Protein AF-A0A2V8VTF2-F1 (afdb_monomer_lite)

Sequence (228 aa):
MVPLRAPTRTHGNSGATEKISLEFLQSGKTTRDEVSTKLGATDTGIKDRQLFLGRWATSKWGVLWMIAGNNSGAGGWNRGWARHNVLISFDDQGTVQQFRQFSDEDMVKQLSAWVAEGYTQPLDLSSPIEIPVDHRHSSGACFPGALILSNDSFEFRENEKHNFKISARQIRNLQLTSIGLGDKSNPRYLNETIFFAEKTKVGGKMTVRIDVPTVLILVKYLAQTRAS

Structure (mmCIF, N/CA/C/O backbone):
data_AF-A0A2V8VTF2-F1
#
_entry.id   AF-A0A2V8VTF2-F1
#
loop_
_atom_site.group_PDB
_atom_site.id
_atom_site.type_symbol
_atom_site.label_atom_id
_atom_site.label_alt_id
_atom_site.label_comp_id
_atom_site.label_asym_id
_atom_site.label_entity_id
_atom_site.label_seq_id
_atom_site.pdbx_PDB_ins_code
_atom_site.Cartn_x
_atom_site.Cartn_y
_atom_site.Cartn_z
_atom_site.occupancy
_atom_site.B_iso_or_equiv
_atom_site.auth_seq_id
_atom_site.auth_comp_id
_atom_site.auth_asym_id
_atom_site.auth_atom_id
_atom_site.pdbx_PDB_model_num
ATOM 1 N N . MET A 1 1 ? -0.157 42.236 15.791 1.00 45.09 1 MET A N 1
ATOM 2 C CA . MET A 1 1 ? -0.905 41.298 14.926 1.00 45.09 1 MET A CA 1
ATOM 3 C C . MET A 1 1 ? -0.823 39.921 15.573 1.00 45.09 1 MET A C 1
ATOM 5 O O . MET A 1 1 ? 0.274 39.392 15.678 1.00 45.09 1 MET A O 1
ATOM 9 N N . VAL A 1 2 ? -1.926 39.398 16.117 1.00 43.44 2 VAL A N 1
ATOM 10 C CA . VAL A 1 2 ? -1.948 38.054 16.725 1.00 43.44 2 VAL A CA 1
ATOM 11 C C . VAL A 1 2 ? -1.978 37.030 15.585 1.00 43.44 2 VAL A C 1
ATOM 13 O O . VAL A 1 2 ? -2.845 37.155 14.718 1.00 43.44 2 VAL A O 1
ATOM 16 N N . PRO A 1 3 ? -1.061 36.049 15.524 1.00 53.38 3 PRO A N 1
ATOM 17 C CA . PRO A 1 3 ? -1.117 35.025 14.489 1.00 53.38 3 PRO A CA 1
ATOM 18 C C . PRO A 1 3 ? -2.407 34.208 14.642 1.00 53.38 3 PRO A C 1
ATOM 20 O O . PRO A 1 3 ? -2.619 33.536 15.651 1.00 53.38 3 PRO A O 1
ATOM 23 N N . LEU A 1 4 ? -3.288 34.282 13.641 1.00 57.31 4 LEU A N 1
ATOM 24 C CA . LEU A 1 4 ? -4.538 33.528 13.616 1.00 57.31 4 LEU A CA 1
ATOM 25 C C . LEU A 1 4 ? -4.208 32.047 13.373 1.00 57.31 4 LEU A C 1
ATOM 27 O O . LEU A 1 4 ? -3.771 31.661 12.289 1.00 57.31 4 LEU A O 1
ATOM 31 N N . ARG A 1 5 ? -4.373 31.205 14.394 1.00 59.88 5 ARG A N 1
ATOM 32 C CA . ARG A 1 5 ? -4.080 29.772 14.294 1.00 59.88 5 ARG A CA 1
ATOM 33 C C . ARG A 1 5 ? -5.230 29.055 13.593 1.00 59.88 5 ARG A C 1
ATOM 35 O O . ARG A 1 5 ? -6.337 28.989 14.116 1.00 59.88 5 ARG A O 1
ATOM 42 N N . ALA A 1 6 ? -4.959 28.470 12.431 1.00 65.94 6 ALA A N 1
ATOM 43 C CA . ALA A 1 6 ? -5.951 27.657 11.739 1.00 65.94 6 ALA A CA 1
ATOM 44 C C . ALA A 1 6 ? -6.238 26.343 12.510 1.00 65.94 6 ALA A C 1
ATOM 46 O O . ALA A 1 6 ? -5.290 25.718 13.004 1.00 65.94 6 ALA A O 1
ATOM 47 N N . PRO A 1 7 ? -7.505 25.885 12.586 1.00 72.44 7 PRO A N 1
ATOM 48 C CA . PRO A 1 7 ? -7.866 24.657 13.293 1.00 72.44 7 PRO A CA 1
ATOM 49 C C . PRO A 1 7 ? -7.243 23.431 12.621 1.00 72.44 7 PRO A C 1
ATOM 51 O O . PRO A 1 7 ? -7.069 23.410 11.397 1.00 72.44 7 PRO A O 1
ATOM 54 N N . THR A 1 8 ? -6.909 22.412 13.414 1.00 81.44 8 THR A N 1
ATOM 55 C CA . THR A 1 8 ? -6.437 21.113 12.917 1.00 81.44 8 THR A CA 1
ATOM 56 C C . THR A 1 8 ? -7.500 20.463 12.036 1.00 81.44 8 THR A C 1
ATOM 58 O O . THR A 1 8 ? -8.683 20.499 12.355 1.00 81.44 8 THR A O 1
ATOM 61 N N . ARG A 1 9 ? -7.067 19.875 10.919 1.00 84.69 9 ARG A N 1
ATOM 62 C CA . ARG A 1 9 ? -7.901 19.074 10.025 1.00 84.69 9 ARG A CA 1
ATOM 63 C C . ARG A 1 9 ? -7.394 17.646 9.998 1.00 84.69 9 ARG A C 1
ATOM 65 O O . ARG A 1 9 ? -6.182 17.434 10.059 1.00 84.69 9 ARG A O 1
ATOM 72 N N . THR A 1 10 ? -8.319 16.712 9.846 1.00 84.94 10 THR A N 1
ATOM 73 C CA . THR A 1 10 ? -8.025 15.295 9.665 1.00 84.94 10 THR A CA 1
ATOM 74 C C . THR A 1 10 ? -8.686 14.833 8.380 1.00 84.94 10 THR A C 1
ATOM 76 O O . THR A 1 10 ? -9.853 15.137 8.145 1.00 84.94 10 THR A O 1
ATOM 79 N N . HIS A 1 11 ? -7.945 14.126 7.540 1.00 88.94 11 HIS A N 1
ATOM 80 C CA . HIS A 1 11 ? -8.462 13.467 6.351 1.00 88.94 11 HIS A CA 1
ATOM 81 C C . HIS A 1 11 ? -8.254 11.961 6.498 1.00 88.94 11 HIS A C 1
ATOM 83 O O . HIS A 1 11 ? -7.146 11.524 6.800 1.00 88.94 11 HIS A O 1
ATOM 89 N N . GLY A 1 12 ? -9.308 11.183 6.290 1.00 87.25 12 GLY A N 1
ATOM 90 C CA . GLY A 1 12 ? -9.256 9.746 6.060 1.00 87.25 12 GLY A CA 1
ATOM 91 C C . GLY A 1 12 ? -9.273 9.435 4.560 1.00 87.25 12 GLY A C 1
ATOM 92 O O . GLY A 1 12 ? -9.168 10.333 3.721 1.00 87.25 12 GLY A O 1
ATOM 93 N N . ASN A 1 13 ? -9.432 8.164 4.205 1.00 83.56 13 ASN A N 1
ATOM 94 C CA . ASN A 1 13 ? -9.501 7.728 2.808 1.00 83.56 13 ASN A CA 1
ATOM 95 C C . ASN A 1 13 ? -10.811 8.138 2.118 1.00 83.56 13 ASN A C 1
ATOM 97 O O . ASN A 1 13 ? -10.841 8.258 0.893 1.00 83.56 13 ASN A O 1
ATOM 101 N N . SER A 1 14 ? -11.864 8.411 2.895 1.00 81.25 14 SER A N 1
ATOM 102 C CA . SER A 1 14 ? -13.135 8.972 2.419 1.00 81.25 14 SER A CA 1
ATOM 103 C C . SER A 1 14 ? -13.154 10.508 2.347 1.00 81.25 14 SER A C 1
ATOM 105 O O . SER A 1 14 ? -14.161 11.083 1.941 1.00 81.25 14 SER A O 1
ATOM 107 N N . GLY A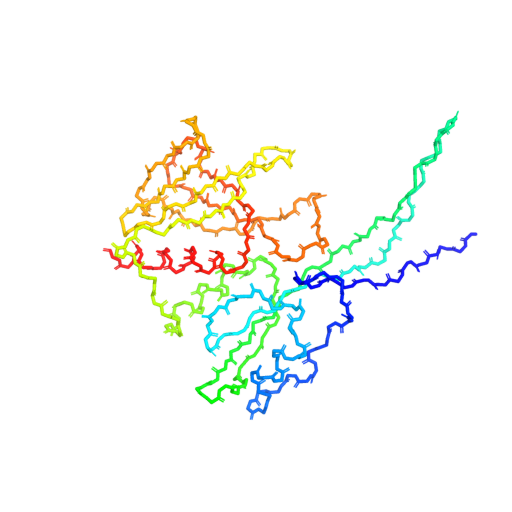 1 15 ? -12.055 11.187 2.705 1.00 83.06 15 GLY A N 1
ATOM 108 C CA . GLY A 1 15 ? -11.955 12.649 2.718 1.00 83.06 15 GLY A CA 1
ATOM 109 C C . GLY A 1 15 ? -11.889 13.231 4.130 1.00 83.06 15 GLY A C 1
ATOM 110 O O . GLY A 1 15 ? -11.330 12.620 5.038 1.00 83.06 15 GLY A O 1
ATOM 111 N N . ALA A 1 16 ? -12.399 14.451 4.317 1.00 83.00 16 ALA A N 1
ATOM 112 C CA . ALA A 1 16 ? -12.369 15.117 5.618 1.00 83.00 16 ALA A CA 1
ATOM 113 C C . ALA A 1 16 ? -13.154 14.327 6.675 1.00 83.00 16 ALA A C 1
ATOM 115 O O . ALA A 1 16 ? -14.257 13.857 6.417 1.00 83.00 16 ALA A O 1
ATOM 116 N N . THR A 1 17 ? -12.576 14.198 7.866 1.00 85.06 17 THR A N 1
ATOM 117 C CA . THR A 1 17 ? -13.137 13.423 8.975 1.00 85.06 17 THR A CA 1
ATOM 118 C C . THR A 1 17 ? -12.868 14.115 10.308 1.00 85.06 17 THR A C 1
ATOM 120 O O . THR A 1 17 ? -12.018 15.006 10.418 1.00 85.06 17 THR A O 1
ATOM 123 N N . GLU A 1 18 ? -13.593 13.690 11.338 1.00 85.56 18 GLU A N 1
ATOM 124 C CA . GLU A 1 18 ? -13.320 14.074 12.718 1.00 85.56 18 GLU A CA 1
ATOM 125 C C . GLU A 1 18 ? -11.958 13.550 13.201 1.00 85.56 18 GLU A C 1
ATOM 127 O O . GLU A 1 18 ? -11.258 12.785 12.529 1.00 85.56 18 GLU A O 1
ATOM 132 N N . LYS A 1 19 ? -11.546 13.991 14.391 1.00 86.50 19 LYS A N 1
ATOM 133 C CA . LYS A 1 19 ? -10.312 13.518 15.018 1.00 86.50 19 LYS A CA 1
ATOM 134 C C . LYS A 1 19 ? -10.405 12.010 15.271 1.00 86.50 19 LYS A C 1
ATOM 136 O O . LYS A 1 19 ? -11.278 11.550 15.995 1.00 86.50 19 LYS A O 1
ATOM 141 N N . ILE A 1 20 ? -9.443 11.265 14.737 1.00 88.31 20 ILE A N 1
ATOM 142 C CA . ILE A 1 20 ? -9.318 9.828 14.984 1.00 88.31 20 ILE A CA 1
ATOM 143 C C . ILE A 1 20 ? -8.789 9.595 16.405 1.00 88.31 20 ILE A C 1
ATOM 145 O O . ILE A 1 20 ? -7.768 10.172 16.791 1.00 88.31 20 ILE A O 1
ATOM 149 N N . SER A 1 21 ? -9.481 8.751 17.174 1.00 90.06 21 SER A N 1
ATOM 150 C CA . SER A 1 21 ? -9.039 8.251 18.481 1.00 90.06 21 SER A CA 1
ATOM 151 C C . SER A 1 21 ? -8.891 6.734 18.438 1.00 90.06 21 SER A C 1
ATOM 153 O O . SER A 1 21 ? -9.729 6.041 17.866 1.00 90.06 21 SER A O 1
ATOM 155 N N . LEU A 1 22 ? -7.827 6.229 19.062 1.00 93.81 22 LEU A N 1
ATOM 156 C CA . LEU A 1 22 ? -7.536 4.798 19.184 1.00 93.81 22 LEU A CA 1
ATOM 157 C C . LEU A 1 22 ? -7.776 4.268 20.608 1.00 93.81 22 LEU A C 1
ATOM 159 O O . LEU A 1 22 ? -7.535 3.098 20.866 1.00 93.81 22 LEU A O 1
ATOM 163 N N . GLU A 1 23 ? -8.259 5.105 21.532 1.00 94.00 23 GLU A N 1
ATOM 164 C CA . GLU A 1 23 ? -8.436 4.758 22.957 1.00 94.00 23 GLU A CA 1
ATOM 165 C C . GLU A 1 23 ? -9.470 3.647 23.194 1.00 94.00 23 GLU A C 1
ATOM 167 O O . GLU A 1 23 ? -9.467 2.999 24.237 1.00 94.00 23 GLU A O 1
ATOM 172 N N . PHE A 1 24 ? -10.354 3.410 22.222 1.00 94.62 24 PHE A N 1
ATOM 173 C CA . PHE A 1 24 ? -11.339 2.334 22.291 1.00 94.62 24 PHE A CA 1
ATOM 174 C C . PHE A 1 24 ? -10.740 0.947 22.005 1.00 94.62 24 PHE A C 1
ATOM 176 O O . PHE A 1 24 ? -11.404 -0.045 22.292 1.00 94.62 24 PHE A O 1
ATOM 183 N N . LEU A 1 25 ? -9.532 0.870 21.424 1.00 95.94 25 LEU A N 1
ATOM 184 C CA . LEU A 1 25 ? -8.881 -0.393 21.079 1.00 95.94 25 LEU A CA 1
ATOM 185 C C . LEU A 1 25 ? -8.371 -1.093 22.342 1.00 95.94 25 LEU A C 1
ATOM 187 O O . LEU A 1 25 ? -7.516 -0.579 23.061 1.00 95.94 25 LEU A O 1
ATOM 191 N N . GLN A 1 26 ? -8.877 -2.297 22.583 1.00 96.25 26 GLN A N 1
ATOM 192 C CA . GLN A 1 26 ? -8.509 -3.165 23.691 1.00 96.25 26 GLN A CA 1
ATOM 193 C C . GLN A 1 26 ? -8.361 -4.598 23.177 1.00 96.25 26 GLN A C 1
ATOM 195 O O . GLN A 1 26 ? -9.323 -5.200 22.693 1.00 96.25 26 GLN A O 1
ATOM 200 N N . SER A 1 27 ? -7.155 -5.155 23.308 1.00 96.00 27 SER A N 1
ATOM 201 C CA . SER A 1 27 ? -6.895 -6.559 22.983 1.00 96.00 27 SER A CA 1
ATOM 202 C C . SER A 1 27 ? -7.806 -7.492 23.787 1.00 96.00 27 SER A C 1
ATOM 204 O O . SER A 1 27 ? -8.001 -7.296 24.988 1.00 96.00 27 SER A O 1
ATOM 206 N N . GLY A 1 28 ? -8.367 -8.499 23.120 1.00 96.25 28 GLY A N 1
ATOM 207 C CA . GLY A 1 28 ? -9.285 -9.482 23.694 1.00 96.25 28 GLY A CA 1
ATOM 208 C C . GLY A 1 28 ? -10.688 -8.952 24.007 1.00 96.25 28 GLY A C 1
ATOM 209 O O . GLY A 1 28 ? -11.471 -9.673 24.617 1.00 96.25 28 GLY A O 1
ATOM 210 N N . LYS A 1 29 ? -11.013 -7.704 23.635 1.00 97.06 29 LYS A N 1
ATOM 211 C CA . LYS A 1 29 ? -12.333 -7.101 23.895 1.00 97.06 29 LYS A CA 1
ATOM 212 C C . LYS A 1 29 ? -12.932 -6.405 22.685 1.00 97.06 29 LYS A C 1
ATOM 214 O O . LYS A 1 29 ? -14.105 -6.602 22.401 1.00 97.06 29 LYS A O 1
ATOM 219 N N . THR A 1 30 ? -12.152 -5.566 22.008 1.00 97.50 30 THR A N 1
ATOM 220 C CA . THR A 1 30 ? -12.666 -4.790 20.880 1.00 97.50 30 THR A CA 1
ATOM 221 C C . THR A 1 30 ? -12.930 -5.701 19.695 1.00 97.50 30 THR A C 1
ATOM 223 O O . THR A 1 30 ? -12.072 -6.502 19.330 1.00 97.50 30 THR A O 1
ATOM 226 N N . THR A 1 31 ? -14.086 -5.551 19.064 1.00 98.12 31 THR A N 1
ATOM 227 C CA . THR A 1 31 ? -14.478 -6.362 17.904 1.00 98.12 31 THR A CA 1
ATOM 228 C C . THR A 1 31 ? -14.112 -5.688 16.582 1.00 98.12 31 THR A C 1
ATOM 230 O O . THR A 1 31 ? -13.933 -4.469 16.494 1.00 98.12 31 THR A O 1
ATOM 233 N N . ARG A 1 32 ? -14.037 -6.476 15.507 1.00 97.00 32 ARG A N 1
ATOM 234 C CA . ARG A 1 32 ? -13.839 -5.978 14.141 1.00 97.00 32 ARG A CA 1
ATOM 235 C C . ARG A 1 32 ? -14.946 -5.023 13.701 1.00 97.00 32 ARG A C 1
ATOM 237 O O . ARG A 1 32 ? -14.656 -4.055 12.998 1.00 97.00 32 ARG A O 1
ATOM 244 N N . ASP A 1 33 ? -16.178 -5.249 14.139 1.00 97.06 33 ASP A N 1
ATOM 245 C CA . ASP A 1 33 ? -17.308 -4.372 13.825 1.00 97.06 33 ASP A CA 1
ATOM 246 C C . ASP A 1 33 ? -17.164 -3.009 14.508 1.00 97.06 33 ASP A C 1
ATOM 248 O O . ASP A 1 33 ? -17.377 -1.969 13.879 1.00 97.06 33 ASP A O 1
ATOM 252 N N . GLU A 1 34 ? -16.706 -2.983 15.764 1.00 97.12 34 GLU A N 1
ATOM 253 C CA . GLU A 1 34 ? -16.384 -1.733 16.460 1.00 97.12 34 GLU A CA 1
ATOM 254 C C . GLU A 1 34 ? -15.242 -0.978 15.775 1.00 97.12 34 GLU A C 1
ATOM 256 O O . GLU A 1 34 ? -15.334 0.240 15.602 1.00 97.12 34 GLU A O 1
ATOM 261 N N . VAL A 1 35 ? -14.187 -1.687 15.347 1.00 97.25 35 VAL A N 1
ATOM 262 C CA . VAL A 1 35 ? -13.084 -1.100 14.570 1.00 97.25 35 VAL A CA 1
ATOM 263 C C . VAL A 1 35 ? -13.602 -0.510 13.263 1.00 97.25 35 VAL A C 1
ATOM 265 O O . VAL A 1 35 ? -13.333 0.653 12.974 1.00 97.25 35 VAL A O 1
ATOM 268 N N . SER A 1 36 ? -14.380 -1.272 12.498 1.00 95.44 36 SER A N 1
ATOM 269 C CA . SER A 1 36 ? -14.909 -0.843 11.197 1.00 95.44 36 SER A CA 1
ATOM 270 C C . SER A 1 36 ? -15.844 0.359 11.339 1.00 95.44 36 SER A C 1
ATOM 272 O O . SER A 1 36 ? -15.793 1.287 10.537 1.00 95.44 36 SER A O 1
ATOM 274 N N . THR A 1 37 ? -16.639 0.396 12.410 1.00 94.81 37 THR A N 1
ATOM 275 C CA . THR A 1 37 ? -17.538 1.515 12.711 1.00 94.81 37 THR A CA 1
ATOM 276 C C . THR A 1 37 ? -16.763 2.775 13.096 1.00 94.81 37 THR A C 1
ATOM 278 O O . THR A 1 37 ? -17.016 3.852 12.562 1.00 94.81 37 THR A O 1
ATOM 281 N N . LYS A 1 38 ? -15.800 2.665 14.020 1.00 95.00 38 LYS A N 1
ATOM 282 C CA . LYS A 1 38 ? -15.092 3.829 14.583 1.00 95.00 38 LYS A CA 1
ATOM 283 C C . LYS A 1 38 ? -13.938 4.323 13.710 1.00 95.00 38 LYS A C 1
ATOM 285 O O . LYS A 1 38 ? -13.603 5.504 13.765 1.00 95.00 38 LYS A O 1
ATOM 290 N N . LEU A 1 39 ? -13.324 3.444 12.919 1.00 95.38 39 LEU A N 1
ATOM 291 C CA . LEU A 1 39 ? -12.173 3.746 12.060 1.00 95.38 39 LEU A CA 1
ATOM 292 C C . LEU A 1 39 ? -12.478 3.621 10.565 1.00 95.38 39 LEU A C 1
ATOM 294 O O . LEU A 1 39 ? -11.554 3.754 9.764 1.00 95.38 39 LEU A O 1
ATOM 298 N N . GLY A 1 40 ? -13.740 3.434 10.168 1.00 93.88 40 GLY A N 1
ATOM 299 C CA . GLY A 1 40 ? -14.134 3.232 8.768 1.00 93.88 40 GLY A CA 1
ATOM 300 C C . GLY A 1 40 ? -13.661 4.335 7.820 1.00 93.88 40 GLY A C 1
ATOM 301 O O . GLY A 1 40 ? -13.214 4.050 6.715 1.00 93.88 40 GLY A O 1
ATOM 302 N N . ALA A 1 41 ? -13.627 5.594 8.272 1.00 93.50 41 ALA A N 1
ATOM 303 C CA . ALA A 1 41 ? -13.081 6.699 7.475 1.00 93.50 41 ALA A CA 1
ATOM 304 C C . ALA A 1 41 ? -11.584 6.533 7.142 1.00 93.50 41 ALA A C 1
ATOM 306 O O . ALA A 1 41 ? -11.090 7.125 6.184 1.00 93.50 41 ALA A O 1
ATOM 307 N N . THR A 1 42 ? -10.852 5.744 7.928 1.00 95.00 42 THR A N 1
ATOM 308 C CA . THR A 1 42 ? -9.422 5.464 7.745 1.00 95.00 42 THR A CA 1
ATOM 309 C C . THR A 1 42 ? -9.160 4.146 7.020 1.00 95.00 42 THR A C 1
ATOM 311 O O . THR A 1 42 ? -8.011 3.880 6.677 1.00 95.00 42 THR A O 1
ATOM 314 N N . ASP A 1 43 ? -10.184 3.322 6.784 1.00 96.25 43 ASP A N 1
ATOM 315 C CA . ASP A 1 43 ? -10.022 1.998 6.184 1.00 96.25 43 ASP A CA 1
ATOM 316 C C . ASP A 1 43 ? -9.358 2.103 4.807 1.00 96.25 43 ASP A C 1
ATOM 318 O O . ASP A 1 43 ? -9.781 2.868 3.935 1.00 96.25 43 ASP A O 1
ATOM 322 N N . THR A 1 44 ? -8.271 1.359 4.625 1.00 95.44 44 THR A N 1
ATOM 323 C CA . THR A 1 44 ? -7.523 1.301 3.368 1.00 95.44 44 THR A CA 1
ATOM 324 C C . THR A 1 44 ? -8.116 0.360 2.333 1.00 95.44 44 THR A C 1
ATOM 326 O O . THR A 1 44 ? -7.686 0.400 1.183 1.00 95.44 44 THR A O 1
ATOM 329 N N . GLY A 1 45 ? -9.110 -0.448 2.701 1.00 95.12 45 GLY A N 1
ATOM 330 C CA . GLY A 1 45 ? -9.793 -1.364 1.793 1.00 95.12 45 GLY A CA 1
ATOM 331 C C . GLY A 1 45 ? -9.075 -2.699 1.601 1.00 95.12 45 GLY A C 1
ATOM 332 O O . GLY A 1 45 ? -9.379 -3.420 0.648 1.00 95.12 45 GLY A O 1
ATOM 333 N N . ILE A 1 46 ? -8.129 -3.056 2.480 1.00 94.31 46 ILE A N 1
ATOM 334 C CA . ILE A 1 46 ? -7.566 -4.411 2.493 1.00 94.31 46 ILE A CA 1
ATOM 335 C C . ILE A 1 46 ? -8.679 -5.407 2.849 1.00 94.31 46 ILE A C 1
ATOM 337 O O . ILE A 1 46 ? -9.269 -5.356 3.926 1.00 94.31 46 ILE A O 1
ATOM 341 N N . LYS A 1 47 ? -8.932 -6.357 1.944 1.00 90.88 47 LYS A N 1
ATOM 342 C CA . LYS A 1 47 ? -9.929 -7.424 2.109 1.00 90.88 47 LYS A CA 1
ATOM 343 C C . LYS A 1 47 ? -9.314 -8.663 2.762 1.00 90.88 47 LYS A C 1
ATOM 345 O O . LYS A 1 47 ? -9.204 -9.711 2.133 1.00 90.88 47 LYS A O 1
ATOM 350 N N . ASP A 1 48 ? -8.892 -8.533 4.012 1.00 90.81 48 ASP A N 1
ATOM 351 C CA . ASP A 1 48 ? -8.344 -9.630 4.815 1.00 90.81 48 ASP A CA 1
ATOM 352 C C . ASP A 1 48 ? -9.135 -9.740 6.130 1.00 90.81 48 ASP A C 1
ATOM 354 O O . ASP A 1 48 ? -9.473 -8.727 6.748 1.00 90.81 48 ASP A O 1
ATOM 358 N N . ARG A 1 49 ? -9.502 -10.966 6.527 1.00 91.06 49 ARG A N 1
ATOM 359 C CA . ARG A 1 49 ? -10.372 -11.214 7.692 1.00 91.06 49 ARG A CA 1
ATOM 360 C C . ARG A 1 49 ? -9.656 -10.990 9.021 1.00 91.06 49 ARG A C 1
ATOM 362 O O . ARG A 1 49 ? -10.293 -10.545 9.972 1.00 91.06 49 ARG A O 1
ATOM 369 N N . GLN A 1 50 ? -8.355 -11.260 9.072 1.00 94.25 50 GLN A N 1
ATOM 370 C CA . GLN A 1 50 ? -7.545 -11.145 10.283 1.00 94.25 50 GLN A CA 1
ATOM 371 C C . GLN A 1 50 ? -6.790 -9.815 10.346 1.00 94.25 50 GLN A C 1
ATOM 373 O O . GLN A 1 50 ? -6.183 -9.514 11.367 1.00 94.25 50 GLN A O 1
ATOM 378 N N . LEU A 1 51 ? -6.875 -8.980 9.303 1.00 95.44 51 LEU A N 1
ATOM 379 C CA . LEU A 1 51 ? -6.212 -7.680 9.258 1.00 95.44 51 LEU A CA 1
ATOM 380 C C . LEU A 1 51 ? -7.186 -6.516 9.062 1.00 95.44 51 LEU A C 1
ATOM 382 O O . LEU A 1 51 ? -8.116 -6.579 8.257 1.00 95.44 51 LEU A O 1
ATOM 386 N N . PHE A 1 52 ? -6.923 -5.419 9.763 1.00 97.12 52 PHE A N 1
ATOM 387 C CA . PHE A 1 52 ? -7.395 -4.083 9.414 1.00 97.12 52 PHE A CA 1
ATOM 388 C C . PHE A 1 52 ? -6.199 -3.137 9.384 1.00 97.12 52 PHE A C 1
ATOM 390 O O . PHE A 1 52 ? -5.354 -3.146 10.283 1.00 97.12 52 PHE A O 1
ATOM 397 N N . LEU A 1 53 ? -6.138 -2.301 8.352 1.00 97.50 53 LEU A N 1
ATOM 398 C CA . LEU A 1 53 ? -5.130 -1.259 8.245 1.00 97.50 53 LEU A CA 1
ATOM 399 C C . LEU A 1 53 ? -5.828 0.076 8.018 1.00 97.50 53 LEU A C 1
ATOM 401 O O . LEU A 1 53 ? -6.403 0.323 6.955 1.00 97.50 53 LEU A O 1
ATOM 405 N N . GLY A 1 54 ? -5.759 0.924 9.041 1.00 96.81 54 GLY A N 1
ATOM 406 C CA . GLY A 1 54 ? -6.279 2.282 9.016 1.00 96.81 54 GLY A CA 1
ATOM 407 C C . GLY A 1 54 ? -5.185 3.279 8.658 1.00 96.81 54 GLY A C 1
ATOM 408 O O . GLY A 1 54 ? -4.056 3.174 9.143 1.00 96.81 54 GLY A O 1
ATOM 409 N N . ARG A 1 55 ? -5.515 4.268 7.831 1.00 94.94 55 ARG A N 1
ATOM 410 C CA . ARG A 1 55 ? -4.608 5.319 7.377 1.00 94.94 55 ARG A CA 1
ATOM 411 C C . ARG A 1 55 ? -5.311 6.673 7.306 1.00 94.94 55 ARG A C 1
ATOM 413 O O . ARG A 1 55 ? -6.412 6.786 6.775 1.00 94.94 55 ARG A O 1
ATOM 420 N N . TRP A 1 56 ? -4.668 7.713 7.835 1.00 93.56 56 TRP A N 1
ATOM 421 C CA . TRP A 1 56 ? -5.201 9.080 7.820 1.00 93.56 56 TRP A CA 1
ATOM 422 C C . TRP A 1 56 ? -4.088 10.132 7.821 1.00 93.56 56 TRP A C 1
ATOM 424 O O . TRP A 1 56 ? -2.925 9.844 8.109 1.00 93.56 56 TRP A O 1
ATOM 434 N N . ALA A 1 57 ? -4.443 11.370 7.490 1.00 91.00 57 ALA A N 1
ATOM 435 C CA . ALA A 1 57 ? -3.562 12.526 7.529 1.00 91.00 57 ALA A CA 1
ATOM 436 C C . ALA A 1 57 ? -4.116 13.589 8.484 1.00 91.00 57 ALA A C 1
ATOM 438 O O . ALA A 1 57 ? -5.294 13.928 8.427 1.00 91.00 57 ALA A O 1
ATOM 439 N N . THR A 1 58 ? -3.263 14.158 9.331 1.00 88.06 58 THR A N 1
ATOM 440 C CA . THR A 1 58 ? -3.618 15.219 10.279 1.00 88.06 58 THR A CA 1
ATOM 441 C C . THR A 1 58 ? -2.771 16.457 10.010 1.00 88.06 58 THR A C 1
ATOM 443 O O . THR A 1 58 ? -1.543 16.377 9.952 1.00 88.06 58 THR A O 1
ATOM 446 N N . SER A 1 59 ? -3.387 17.631 9.875 1.00 85.06 59 SER A N 1
ATOM 447 C CA . SER A 1 59 ? -2.655 18.888 9.717 1.00 85.06 59 SER A CA 1
ATOM 448 C C . SER A 1 59 ? -2.240 19.468 11.072 1.00 85.06 59 SER A C 1
ATOM 450 O O . SER A 1 59 ? -3.095 19.736 11.924 1.00 85.06 59 SER A O 1
ATOM 452 N N . LYS A 1 60 ? -0.960 19.795 11.243 1.00 66.62 60 LYS A N 1
ATOM 453 C CA . LYS A 1 60 ? -0.526 20.820 12.201 1.00 66.62 60 LYS A CA 1
ATOM 454 C C . LYS A 1 60 ? -0.808 22.219 11.612 1.00 66.62 60 LYS A C 1
ATOM 456 O O . LYS A 1 60 ? -1.126 22.347 10.432 1.00 66.62 60 LYS A O 1
ATOM 461 N N . TRP A 1 61 ? -0.789 23.230 12.484 1.00 58.03 61 TRP A N 1
ATOM 462 C CA . TRP A 1 61 ? -1.015 24.665 12.229 1.00 58.03 61 TRP A CA 1
ATOM 463 C C . TRP A 1 61 ? -0.554 25.158 10.840 1.00 58.03 61 TRP A C 1
ATOM 465 O O . TRP A 1 61 ? 0.422 24.660 10.284 1.00 58.03 61 TRP A O 1
ATOM 475 N N . GLY A 1 62 ? -1.275 26.135 10.277 1.00 50.03 62 GLY A N 1
ATOM 476 C CA . GLY A 1 62 ? -0.969 26.707 8.964 1.00 50.03 62 GLY A CA 1
ATOM 477 C C . GLY A 1 62 ? -0.258 28.058 9.052 1.00 50.03 62 GLY A C 1
ATOM 478 O O . GLY A 1 62 ? -0.636 28.877 9.887 1.00 50.03 62 GLY A O 1
ATOM 479 N N . VAL A 1 63 ? 0.719 28.311 8.178 1.00 48.66 63 VAL A N 1
ATOM 480 C CA . VAL A 1 63 ? 1.272 29.662 7.960 1.00 48.66 63 VAL A CA 1
ATOM 481 C C . VAL A 1 63 ? 0.457 30.342 6.865 1.00 48.66 63 VAL A C 1
ATOM 483 O O . VAL A 1 63 ? 0.318 29.790 5.772 1.00 48.66 63 VAL A O 1
ATOM 486 N N . LEU A 1 64 ? -0.101 31.514 7.163 1.00 47.38 64 LEU A N 1
ATOM 487 C CA . LEU A 1 64 ? -0.739 32.367 6.165 1.00 47.38 64 LEU A CA 1
ATOM 488 C C . LEU A 1 64 ? 0.351 32.927 5.246 1.00 47.38 64 LEU A C 1
ATOM 490 O O . LEU A 1 64 ? 1.230 33.644 5.720 1.00 47.38 64 LEU A O 1
ATOM 494 N N . TRP A 1 65 ? 0.297 32.623 3.952 1.00 54.69 65 TRP A N 1
ATOM 495 C CA . TRP A 1 65 ? 1.048 33.387 2.960 1.00 54.69 65 TRP A CA 1
ATOM 496 C C . TRP A 1 65 ? 0.091 34.341 2.256 1.00 54.69 65 TRP A C 1
ATOM 498 O O . TRP A 1 65 ? -1.034 33.972 1.920 1.00 54.69 65 TRP A O 1
ATOM 508 N N . MET A 1 66 ? 0.546 35.568 2.033 1.00 42.47 66 MET A N 1
ATOM 509 C CA . MET A 1 66 ? -0.089 36.517 1.130 1.00 42.47 66 MET A CA 1
ATOM 510 C C . MET A 1 66 ? 0.982 37.046 0.186 1.00 42.47 66 MET A C 1
ATOM 512 O O . MET A 1 66 ? 2.017 37.532 0.635 1.00 42.47 66 MET A O 1
ATOM 516 N N . ILE A 1 67 ? 0.726 36.948 -1.115 1.00 47.22 67 ILE A N 1
ATOM 517 C CA . ILE A 1 67 ? 1.463 37.687 -2.136 1.00 47.22 67 ILE A CA 1
ATOM 518 C C . ILE A 1 67 ? 0.516 38.785 -2.612 1.00 47.22 67 ILE A C 1
ATOM 520 O O . ILE A 1 67 ? -0.542 38.488 -3.169 1.00 47.22 67 ILE A O 1
ATOM 524 N N . ALA A 1 68 ? 0.876 40.040 -2.348 1.00 39.38 68 ALA A N 1
ATOM 525 C CA . ALA A 1 68 ? 0.154 41.207 -2.836 1.00 39.38 68 ALA A CA 1
ATOM 526 C C . ALA A 1 68 ? 0.889 41.771 -4.059 1.00 39.38 68 ALA A C 1
ATOM 528 O O . ALA A 1 68 ? 2.007 42.269 -3.935 1.00 39.38 68 ALA A O 1
ATOM 529 N N . GLY A 1 69 ? 0.273 41.660 -5.238 1.00 37.56 69 GLY A N 1
ATOM 530 C CA . GLY A 1 69 ? 0.680 42.355 -6.461 1.00 37.56 69 GLY A CA 1
ATOM 531 C C . GLY A 1 69 ? -0.362 43.401 -6.863 1.00 37.56 69 GLY A C 1
ATOM 532 O O . GLY A 1 69 ? -1.503 43.347 -6.407 1.00 37.56 69 GLY A O 1
ATOM 533 N N . ASN A 1 70 ? 0.022 44.334 -7.738 1.00 42.09 70 ASN A N 1
ATOM 534 C CA . ASN A 1 70 ? -0.708 45.560 -8.105 1.00 42.09 70 ASN A CA 1
ATOM 535 C C . ASN A 1 70 ? -1.999 45.345 -8.948 1.00 42.09 70 ASN A C 1
ATOM 537 O O . ASN A 1 70 ? -2.195 46.046 -9.934 1.00 42.09 70 ASN A O 1
ATOM 541 N N . ASN A 1 71 ? -2.810 44.332 -8.599 1.00 40.19 71 ASN A N 1
ATOM 542 C CA . ASN A 1 71 ? -4.216 44.039 -8.965 1.00 40.19 71 ASN A CA 1
ATOM 543 C C . ASN A 1 71 ? -4.582 42.543 -8.781 1.00 40.19 71 ASN A C 1
ATOM 545 O O . ASN A 1 71 ? -5.613 42.087 -9.271 1.00 40.19 71 ASN A O 1
ATOM 549 N N . SER A 1 72 ? -3.772 41.748 -8.069 1.00 44.09 72 SER A N 1
ATOM 550 C CA . SER A 1 72 ? -4.170 40.402 -7.630 1.00 44.09 72 SER A CA 1
ATOM 551 C C . SER A 1 72 ? -3.486 40.030 -6.312 1.00 44.09 72 SER A C 1
ATOM 553 O O . SER A 1 72 ? -2.267 40.129 -6.164 1.00 44.09 72 SER A O 1
ATOM 555 N N . GLY A 1 73 ? -4.298 39.635 -5.331 1.00 39.66 73 GLY A N 1
ATOM 556 C CA . GLY A 1 73 ? -3.842 39.040 -4.082 1.00 39.66 73 GLY A CA 1
ATOM 557 C C . GLY A 1 73 ? -4.052 37.534 -4.141 1.00 39.66 73 GLY A C 1
ATOM 558 O O . GLY A 1 73 ? -5.183 37.081 -4.301 1.00 39.66 73 GLY A O 1
ATOM 559 N N . ALA A 1 74 ? -2.979 36.758 -4.002 1.00 48.34 74 ALA A N 1
ATOM 560 C CA . ALA A 1 74 ? -3.064 35.316 -3.796 1.00 48.34 74 ALA A CA 1
ATOM 561 C C . ALA A 1 74 ? -2.703 35.021 -2.338 1.00 48.34 74 ALA A C 1
ATOM 563 O O . ALA A 1 74 ? -1.591 35.308 -1.887 1.00 48.34 74 ALA A O 1
ATOM 564 N N . GLY A 1 75 ? -3.661 34.472 -1.595 1.00 48.22 75 GLY A N 1
ATOM 565 C CA . GLY A 1 75 ? -3.488 34.099 -0.197 1.00 48.22 75 GLY A CA 1
ATOM 566 C C . GLY A 1 75 ? -3.847 32.638 0.035 1.00 48.22 75 GLY A C 1
ATOM 567 O O . GLY A 1 75 ? -4.779 32.120 -0.577 1.00 48.22 75 GLY A O 1
ATOM 568 N N . GLY A 1 76 ? -3.116 31.966 0.920 1.00 55.97 76 GLY A N 1
ATOM 569 C CA . GLY A 1 76 ? -3.382 30.574 1.264 1.00 55.97 76 GLY A CA 1
ATOM 570 C C . GLY A 1 76 ? -2.769 30.162 2.596 1.00 55.97 76 GLY A C 1
ATOM 571 O O . GLY A 1 76 ? -1.976 30.885 3.198 1.00 55.97 76 GLY A O 1
ATOM 572 N N . TRP A 1 77 ? -3.175 28.991 3.078 1.00 59.69 77 TRP A N 1
ATOM 573 C CA . TRP A 1 77 ? -2.659 28.401 4.311 1.00 59.69 77 TRP A CA 1
ATOM 574 C C . TRP A 1 77 ? -1.694 27.270 3.977 1.00 59.69 77 TRP A C 1
ATOM 576 O O . TRP A 1 77 ? -2.115 26.264 3.404 1.00 59.69 77 TRP A O 1
ATOM 586 N N . ASN A 1 78 ? -0.430 27.377 4.394 1.00 63.50 78 ASN A N 1
ATOM 587 C CA . ASN A 1 78 ? 0.515 26.267 4.265 1.00 63.50 78 ASN A CA 1
ATOM 588 C C . ASN A 1 78 ? 0.390 25.367 5.481 1.00 63.50 78 ASN A C 1
ATOM 590 O O . ASN A 1 78 ? 0.899 25.700 6.548 1.00 63.50 78 ASN A O 1
ATOM 594 N N . ARG A 1 79 ? -0.346 24.264 5.337 1.00 71.06 79 ARG A N 1
ATOM 595 C CA . ARG A 1 79 ? -0.574 23.291 6.408 1.00 71.06 79 ARG A CA 1
ATOM 596 C C . ARG A 1 79 ? 0.482 22.196 6.353 1.00 71.06 79 ARG A C 1
ATOM 598 O O . ARG A 1 79 ? 0.604 21.499 5.349 1.00 71.06 79 ARG A O 1
ATOM 605 N N . GLY A 1 80 ? 1.187 21.989 7.461 1.00 74.00 80 GLY A N 1
ATOM 606 C CA . GLY A 1 80 ? 2.044 20.816 7.621 1.00 74.00 80 GLY A CA 1
ATOM 607 C C . GLY A 1 80 ? 1.200 19.577 7.919 1.00 74.00 80 GLY A C 1
ATOM 608 O O . GLY A 1 80 ? 0.615 19.494 8.994 1.00 74.00 80 GLY A O 1
ATOM 609 N N . TRP A 1 81 ? 1.130 18.615 7.001 1.00 82.06 81 TRP A N 1
ATOM 610 C CA . TRP A 1 81 ? 0.390 17.361 7.194 1.00 82.06 81 TRP A CA 1
ATOM 611 C C . TRP A 1 81 ? 1.298 16.230 7.688 1.00 82.06 81 TRP A C 1
ATOM 613 O O . TRP A 1 81 ? 2.391 16.026 7.158 1.00 82.06 81 TRP A O 1
ATOM 623 N N . ALA A 1 82 ? 0.824 15.483 8.684 1.00 84.38 82 ALA A N 1
ATOM 624 C CA . ALA A 1 82 ? 1.418 14.246 9.177 1.00 84.38 82 ALA A CA 1
ATOM 625 C C . ALA A 1 82 ? 0.515 13.067 8.807 1.00 84.38 82 ALA A C 1
ATOM 627 O O . ALA A 1 82 ? -0.700 13.160 8.950 1.00 84.38 82 ALA A O 1
ATOM 628 N N . ARG A 1 83 ? 1.103 11.971 8.326 1.00 88.38 83 ARG A N 1
ATOM 629 C CA . ARG A 1 83 ? 0.380 10.745 7.965 1.00 88.38 83 ARG A CA 1
ATOM 630 C C . ARG A 1 83 ? 0.540 9.728 9.084 1.00 88.38 83 ARG A C 1
ATOM 632 O O . ARG A 1 83 ? 1.595 9.664 9.712 1.00 88.38 83 ARG A O 1
ATOM 639 N N . HIS A 1 84 ? -0.516 8.976 9.329 1.00 92.00 84 HIS A N 1
ATOM 640 C CA . HIS A 1 84 ? -0.611 8.014 10.409 1.00 92.00 84 HIS A CA 1
ATOM 641 C C . HIS A 1 84 ? -1.139 6.698 9.857 1.00 92.00 84 HIS A C 1
ATOM 643 O O . HIS A 1 84 ? -2.011 6.698 8.985 1.00 92.00 84 HIS A O 1
ATOM 649 N N . ASN A 1 85 ? -0.625 5.598 10.396 1.00 95.56 85 ASN A N 1
ATOM 650 C CA . ASN A 1 85 ? -1.085 4.255 10.089 1.00 95.56 85 ASN A CA 1
ATOM 651 C C . ASN A 1 85 ? -1.321 3.499 11.389 1.00 95.56 85 ASN A C 1
ATOM 653 O O . ASN A 1 85 ? -0.557 3.664 12.344 1.00 95.56 85 ASN A O 1
ATOM 657 N N . VAL A 1 86 ? -2.335 2.643 11.399 1.00 97.44 86 VAL A N 1
ATOM 658 C CA . VAL A 1 86 ? -2.563 1.653 12.449 1.00 97.44 86 VAL A CA 1
ATOM 659 C C . VAL A 1 86 ? -2.771 0.290 11.800 1.00 97.44 86 VAL A C 1
ATOM 661 O O . VAL A 1 86 ? -3.577 0.157 10.882 1.00 97.44 86 VAL A O 1
ATOM 664 N N . LEU A 1 87 ? -2.015 -0.705 12.258 1.00 97.00 87 LEU A N 1
ATOM 665 C CA . LEU A 1 87 ? -2.207 -2.111 11.917 1.00 97.00 87 LEU A CA 1
ATOM 666 C C . LEU A 1 87 ? -2.937 -2.769 13.084 1.00 97.00 87 LEU A C 1
ATOM 668 O O . LEU A 1 87 ? -2.491 -2.619 14.223 1.00 97.00 87 LEU A O 1
ATOM 672 N N . ILE A 1 88 ? -4.030 -3.470 12.811 1.00 97.62 88 ILE A N 1
ATOM 673 C CA . ILE A 1 88 ? -4.833 -4.181 13.807 1.00 97.62 88 ILE A CA 1
ATOM 674 C C . ILE A 1 88 ? -4.979 -5.622 13.328 1.00 97.62 88 ILE A C 1
ATOM 676 O O . ILE A 1 88 ? -5.437 -5.847 12.206 1.00 97.62 88 ILE A O 1
ATOM 680 N N . SER A 1 89 ? -4.585 -6.577 14.168 1.00 96.56 89 SER A N 1
ATOM 681 C CA . SER A 1 89 ? -4.824 -7.998 13.940 1.00 96.56 89 SER A CA 1
ATOM 682 C C . SER A 1 89 ? -6.045 -8.469 14.721 1.00 96.56 89 SER A C 1
ATOM 684 O O . SER A 1 89 ? -6.300 -8.003 15.837 1.00 96.56 89 SER A O 1
ATOM 686 N N . PHE A 1 90 ? -6.786 -9.405 14.140 1.00 96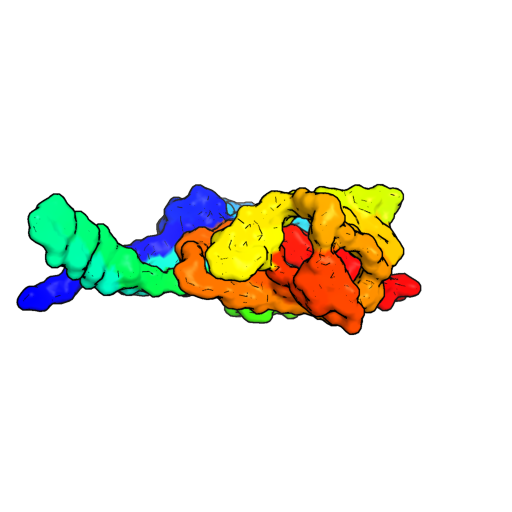.50 90 PHE A N 1
ATOM 687 C CA . PHE A 1 90 ? -7.922 -10.062 14.771 1.00 96.50 90 PHE A CA 1
ATOM 688 C C . PHE A 1 90 ? -7.663 -11.554 14.910 1.00 96.50 90 PHE A C 1
ATOM 690 O O . PHE A 1 90 ? -6.989 -12.150 14.071 1.00 96.50 90 PHE A O 1
ATOM 697 N N . ASP A 1 91 ? -8.229 -12.147 15.952 1.00 94.81 91 ASP A N 1
ATOM 698 C CA . ASP A 1 91 ? -8.368 -13.593 16.045 1.00 94.81 91 ASP A CA 1
ATOM 699 C C . ASP A 1 91 ? -9.489 -14.119 15.127 1.00 94.81 91 ASP A C 1
ATOM 701 O O . ASP A 1 91 ? -10.177 -13.365 14.429 1.00 94.81 91 ASP A O 1
ATOM 705 N N . ASP A 1 92 ? -9.695 -15.436 15.142 1.00 94.06 92 ASP A N 1
ATOM 706 C CA . ASP A 1 92 ? -10.714 -16.103 14.324 1.00 94.06 92 ASP A CA 1
ATOM 707 C C . ASP A 1 92 ? -12.156 -15.734 14.709 1.00 94.06 92 ASP A C 1
ATOM 709 O O . ASP A 1 92 ? -13.079 -15.972 13.931 1.00 94.06 92 ASP A O 1
ATOM 713 N N . GLN A 1 93 ? -12.361 -15.137 15.888 1.00 95.44 93 GLN A N 1
ATOM 714 C CA . GLN A 1 93 ? -13.658 -14.627 16.339 1.00 95.44 93 GLN A CA 1
ATOM 715 C C . GLN A 1 93 ? -13.856 -13.150 15.967 1.00 95.44 93 GLN A C 1
ATOM 717 O O . GLN A 1 93 ? -14.872 -12.553 16.319 1.00 95.44 93 GLN A O 1
ATOM 722 N N . GLY A 1 94 ? -12.900 -12.538 15.260 1.00 96.00 94 GLY A N 1
ATOM 723 C CA . GLY A 1 94 ? -12.959 -11.128 14.894 1.00 96.00 94 GLY A CA 1
ATOM 724 C C . GLY A 1 94 ? -12.704 -10.188 16.073 1.00 96.00 94 GLY A C 1
ATOM 725 O O . GLY A 1 94 ? -13.122 -9.032 16.023 1.00 96.00 94 GLY A O 1
ATOM 726 N N . THR A 1 95 ? -12.033 -10.649 17.128 1.00 97.81 95 THR A N 1
ATOM 727 C CA . THR A 1 95 ? -11.643 -9.819 18.275 1.00 97.81 95 THR A CA 1
ATOM 728 C C . THR A 1 95 ? -10.208 -9.341 18.107 1.00 97.81 95 THR A C 1
ATOM 730 O O . THR A 1 95 ? -9.341 -10.087 17.658 1.00 97.81 95 THR A O 1
ATOM 733 N N . VAL A 1 96 ? -9.938 -8.078 18.447 1.00 97.44 96 VAL A N 1
ATOM 734 C CA . VAL A 1 96 ? -8.601 -7.482 18.357 1.00 97.44 96 VAL A CA 1
ATOM 735 C C . VAL A 1 96 ? -7.623 -8.302 19.189 1.00 97.44 96 VAL A C 1
ATOM 737 O O . VAL A 1 96 ? -7.777 -8.423 20.403 1.00 97.44 96 VAL A O 1
ATOM 740 N N . GLN A 1 97 ? -6.578 -8.813 18.551 1.00 96.38 97 GLN A N 1
ATOM 741 C CA . GLN A 1 97 ? -5.497 -9.520 19.224 1.00 96.38 97 GLN A CA 1
ATOM 742 C C . GLN A 1 97 ? -4.355 -8.549 19.535 1.00 96.38 97 GLN A C 1
ATOM 744 O O . GLN A 1 97 ? -3.925 -8.422 20.684 1.00 96.38 97 GLN A O 1
ATOM 749 N N . GLN A 1 98 ? -3.896 -7.808 18.526 1.00 94.81 98 GLN A N 1
ATOM 750 C CA . GLN A 1 98 ? -2.834 -6.814 18.652 1.00 94.81 98 GLN A CA 1
ATOM 751 C C . GLN A 1 98 ? -3.134 -5.589 17.793 1.00 94.81 98 GLN A C 1
ATOM 753 O O . GLN A 1 98 ? -3.819 -5.664 16.775 1.00 94.81 98 GLN A O 1
ATOM 758 N N . PHE A 1 99 ? -2.579 -4.444 18.182 1.00 96.06 99 PHE A N 1
ATOM 759 C CA . PHE A 1 99 ? -2.593 -3.250 17.349 1.00 96.06 99 PHE A CA 1
ATOM 760 C C . PHE A 1 99 ? -1.328 -2.422 17.554 1.00 96.06 99 PHE A C 1
ATOM 762 O O . PHE A 1 99 ? -0.758 -2.388 18.645 1.00 96.06 99 PHE A O 1
ATOM 769 N N . ARG A 1 100 ? -0.878 -1.739 16.499 1.00 94.88 100 ARG A N 1
ATOM 770 C CA . ARG A 1 100 ? 0.279 -0.836 16.560 1.00 94.88 100 ARG A CA 1
ATOM 771 C C . ARG A 1 100 ? 0.173 0.304 15.562 1.00 94.88 100 ARG A C 1
ATOM 773 O O . ARG A 1 100 ? -0.292 0.116 14.440 1.00 94.88 100 ARG A O 1
ATOM 780 N N . GLN A 1 101 ? 0.652 1.479 15.963 1.00 95.88 101 GLN A N 1
ATOM 781 C CA . GLN A 1 101 ? 0.876 2.595 15.046 1.00 95.88 101 GLN A CA 1
ATOM 782 C C . GLN A 1 101 ? 2.278 2.516 14.441 1.00 95.88 101 GLN A C 1
ATOM 784 O O . GLN A 1 101 ? 3.214 2.083 15.111 1.00 95.88 101 GLN A O 1
ATOM 789 N N . PHE A 1 102 ? 2.427 2.949 13.189 1.00 92.44 102 PHE A N 1
ATOM 790 C CA . PHE A 1 102 ? 3.718 2.956 12.496 1.00 92.44 102 PHE A CA 1
ATOM 791 C C . PHE A 1 102 ? 3.803 4.076 11.444 1.00 92.44 102 PHE A C 1
ATOM 793 O O . PHE A 1 102 ? 2.781 4.605 10.987 1.00 92.44 102 PHE A O 1
ATOM 800 N N . SER A 1 103 ? 5.029 4.469 11.079 1.00 89.69 103 SER A N 1
ATOM 801 C CA . SER A 1 103 ? 5.261 5.486 10.048 1.00 89.69 103 SER A CA 1
ATOM 802 C C . SER A 1 103 ? 5.111 4.899 8.646 1.00 89.69 103 SER A C 1
ATOM 804 O O . SER A 1 103 ? 5.184 3.697 8.425 1.00 89.69 103 SER A O 1
ATOM 806 N N . ASP A 1 104 ? 4.937 5.769 7.662 1.00 88.06 104 ASP A N 1
ATOM 807 C CA . ASP A 1 104 ? 4.908 5.381 6.255 1.00 88.06 104 ASP A CA 1
ATOM 808 C C . ASP A 1 104 ? 6.155 4.608 5.805 1.00 88.06 104 ASP A C 1
ATOM 810 O O . ASP A 1 104 ? 6.039 3.681 5.008 1.00 88.06 104 ASP A O 1
ATOM 814 N N . GLU A 1 105 ? 7.333 4.949 6.331 1.00 87.44 105 GLU A N 1
ATOM 815 C CA . GLU A 1 105 ? 8.589 4.285 5.955 1.00 87.44 105 GLU A CA 1
ATOM 816 C C . GLU A 1 105 ? 8.580 2.791 6.302 1.00 87.44 105 GLU A C 1
ATOM 818 O O . GLU A 1 105 ? 9.223 1.994 5.621 1.00 87.44 105 GLU A O 1
ATOM 823 N N . ASP A 1 106 ? 7.802 2.402 7.314 1.00 91.94 106 ASP A N 1
ATOM 824 C CA . ASP A 1 106 ? 7.663 1.017 7.740 1.00 91.94 106 ASP A CA 1
ATOM 825 C C . ASP A 1 106 ? 6.565 0.249 6.980 1.00 91.94 106 ASP A C 1
ATOM 827 O O . ASP A 1 106 ? 6.461 -0.959 7.164 1.00 91.94 106 ASP A O 1
ATOM 831 N N . MET A 1 107 ? 5.764 0.874 6.104 1.00 93.25 107 MET A N 1
ATOM 832 C CA . MET A 1 107 ? 4.607 0.230 5.446 1.00 93.25 107 MET A CA 1
ATOM 833 C C . MET A 1 107 ? 4.943 -1.111 4.785 1.00 93.25 107 MET A C 1
ATOM 835 O O . MET A 1 107 ? 4.339 -2.135 5.107 1.00 93.25 107 MET A O 1
ATOM 839 N N . VAL A 1 108 ? 5.946 -1.125 3.904 1.00 94.62 108 VAL A N 1
ATOM 840 C CA . VAL A 1 108 ? 6.379 -2.346 3.208 1.00 94.62 108 VAL A CA 1
ATOM 841 C C . VAL A 1 108 ? 6.870 -3.394 4.209 1.00 94.62 108 VAL A C 1
ATOM 843 O O . VAL A 1 108 ? 6.551 -4.572 4.068 1.00 94.62 108 VAL A O 1
ATOM 846 N N . LYS A 1 109 ? 7.597 -2.978 5.253 1.00 94.19 109 LYS A N 1
ATOM 847 C CA . LYS A 1 109 ? 8.115 -3.870 6.300 1.00 94.19 109 LYS A CA 1
ATOM 848 C C . LYS A 1 109 ? 6.984 -4.510 7.107 1.00 94.19 109 LYS A C 1
ATOM 850 O O . LYS A 1 109 ? 7.011 -5.719 7.314 1.00 94.19 109 LYS A O 1
ATOM 855 N N . GLN A 1 110 ? 5.992 -3.726 7.533 1.00 94.94 110 GLN A N 1
ATOM 856 C CA . GLN A 1 110 ? 4.848 -4.220 8.304 1.00 94.94 110 GLN A CA 1
ATOM 857 C C . GLN A 1 110 ? 4.018 -5.224 7.497 1.00 94.94 110 GLN A C 1
ATOM 859 O O . GLN A 1 110 ? 3.696 -6.295 8.005 1.00 94.94 110 GLN A O 1
ATOM 864 N N . LEU A 1 111 ? 3.724 -4.909 6.231 1.00 95.06 111 LEU A N 1
ATOM 865 C CA . LEU A 1 111 ? 2.977 -5.809 5.349 1.00 95.06 111 LEU A CA 1
ATOM 866 C C . LEU A 1 111 ? 3.784 -7.062 4.987 1.00 95.06 111 LEU A C 1
ATOM 868 O O . LEU A 1 111 ? 3.216 -8.146 4.905 1.00 95.06 111 LEU A O 1
ATOM 872 N N . SER A 1 112 ? 5.104 -6.943 4.818 1.00 94.56 112 SER A N 1
ATOM 873 C CA . SER A 1 112 ? 5.973 -8.104 4.569 1.00 94.56 112 SER A CA 1
ATOM 874 C C . SER A 1 112 ? 6.000 -9.056 5.760 1.00 94.56 112 SER A C 1
ATOM 876 O O . SER A 1 112 ? 5.928 -10.263 5.562 1.00 94.56 112 SER A O 1
ATOM 878 N N . ALA A 1 113 ? 6.060 -8.525 6.986 1.00 93.94 113 ALA A N 1
ATOM 879 C CA . ALA A 1 113 ? 5.977 -9.336 8.198 1.00 93.94 113 ALA A CA 1
ATOM 880 C C . ALA A 1 113 ? 4.626 -10.065 8.287 1.00 93.94 113 ALA A C 1
ATOM 882 O O . ALA A 1 113 ? 4.607 -11.273 8.487 1.00 93.94 113 ALA A O 1
ATOM 883 N N . TRP A 1 114 ? 3.518 -9.361 8.018 1.00 93.44 114 TRP A N 1
ATOM 884 C CA . TRP A 1 114 ? 2.179 -9.961 7.983 1.00 93.44 114 TRP A CA 1
ATOM 885 C C . TRP A 1 114 ? 2.064 -11.107 6.968 1.00 93.44 114 TRP A C 1
ATOM 887 O O . TRP A 1 114 ? 1.508 -12.161 7.263 1.00 93.44 114 TRP A O 1
ATOM 897 N N . VAL A 1 115 ? 2.616 -10.921 5.763 1.00 93.94 115 VAL A N 1
ATOM 898 C CA . VAL A 1 115 ? 2.647 -11.967 4.730 1.00 93.94 115 VAL A CA 1
ATOM 899 C C . VAL A 1 115 ? 3.516 -13.152 5.164 1.00 93.94 115 VAL A C 1
ATOM 901 O O . VAL A 1 115 ? 3.126 -14.295 4.946 1.00 93.94 115 VAL A O 1
ATOM 904 N N . ALA A 1 116 ? 4.668 -12.897 5.789 1.00 92.56 116 ALA A N 1
ATOM 905 C CA . ALA A 1 116 ? 5.589 -13.937 6.248 1.00 92.56 116 ALA A CA 1
ATOM 906 C C . ALA A 1 116 ? 5.031 -14.779 7.409 1.00 92.56 116 ALA A C 1
ATOM 908 O O . ALA A 1 116 ? 5.372 -15.953 7.520 1.00 92.56 116 ALA A O 1
ATOM 909 N N . GLU A 1 117 ? 4.160 -14.208 8.243 1.00 89.62 117 GLU A N 1
ATOM 910 C CA . GLU A 1 117 ? 3.459 -14.926 9.317 1.00 89.62 117 GLU A CA 1
ATOM 911 C C . GLU A 1 117 ? 2.394 -15.909 8.787 1.00 89.62 117 GLU A C 1
ATOM 913 O O . GLU A 1 117 ? 1.899 -16.744 9.538 1.00 89.62 117 GLU A O 1
ATOM 918 N N . GLY A 1 118 ? 2.064 -15.863 7.488 1.00 83.25 118 GLY A N 1
ATOM 919 C CA . GLY A 1 118 ? 1.172 -16.832 6.842 1.00 83.25 118 GLY A CA 1
ATOM 920 C C . GLY A 1 118 ? -0.323 -16.584 7.064 1.00 83.25 118 GLY A C 1
ATOM 921 O O . GLY A 1 118 ? -1.143 -17.388 6.630 1.00 83.25 118 GLY A O 1
ATOM 922 N N . TYR A 1 119 ? -0.701 -15.458 7.677 1.00 77.19 119 TYR A N 1
ATOM 923 C CA . TYR A 1 119 ? -2.101 -15.112 7.966 1.00 77.19 119 TYR A CA 1
ATOM 924 C C . TYR A 1 119 ? -2.930 -14.729 6.738 1.00 77.19 119 TYR A C 1
ATOM 926 O O . TYR A 1 119 ? -4.142 -14.546 6.826 1.00 77.19 119 TYR A O 1
ATOM 934 N N . THR A 1 120 ? -2.298 -14.588 5.575 1.00 84.25 120 THR A N 1
ATOM 935 C CA . THR A 1 120 ? -2.960 -14.085 4.377 1.00 84.25 120 THR A CA 1
ATOM 936 C C . THR A 1 120 ? -2.874 -15.075 3.228 1.00 84.25 120 THR A C 1
ATOM 938 O O . THR A 1 120 ? -1.848 -15.715 3.001 1.00 84.25 120 THR A O 1
ATOM 941 N N . GLN A 1 121 ? -3.963 -15.180 2.468 1.00 88.19 121 GLN A N 1
ATOM 942 C CA . GLN A 1 121 ? -4.020 -16.087 1.327 1.00 88.19 121 GLN A CA 1
ATOM 943 C C . GLN A 1 121 ? -3.003 -15.678 0.250 1.00 88.19 121 GLN A C 1
ATOM 945 O O . GLN A 1 121 ? -2.834 -14.468 0.001 1.00 88.19 121 GLN A O 1
ATOM 950 N N . PRO A 1 122 ? -2.353 -16.659 -0.407 1.00 91.44 122 PRO A N 1
ATOM 951 C CA . PRO A 1 122 ? -1.539 -16.401 -1.579 1.00 91.44 122 PRO A CA 1
ATOM 952 C C . PRO A 1 122 ? -2.324 -15.699 -2.695 1.00 91.44 122 PRO A C 1
ATOM 954 O O . PRO A 1 122 ? -3.554 -15.680 -2.688 1.00 91.44 122 PRO A O 1
ATOM 957 N N . LEU A 1 123 ? -1.613 -15.102 -3.651 1.00 94.44 123 LEU A N 1
ATOM 958 C CA . LEU A 1 123 ? -2.252 -14.562 -4.841 1.00 94.44 123 LEU A CA 1
ATOM 959 C C . LEU A 1 123 ? -2.546 -15.729 -5.772 1.00 94.44 123 LEU A C 1
ATOM 961 O O . LEU A 1 123 ? -1.729 -16.639 -5.913 1.00 94.44 123 LEU A O 1
ATOM 965 N N . ASP A 1 124 ? -3.693 -15.672 -6.431 1.00 94.62 124 ASP A N 1
ATOM 966 C CA . ASP A 1 124 ? -3.961 -16.545 -7.561 1.00 94.62 124 ASP A CA 1
ATOM 967 C C . ASP A 1 124 ? -3.270 -15.967 -8.803 1.00 94.62 124 ASP A C 1
ATOM 969 O O . ASP A 1 124 ? -3.741 -14.998 -9.397 1.00 94.62 124 ASP A O 1
ATOM 973 N N . LEU A 1 125 ? -2.113 -16.535 -9.151 1.00 95.56 125 LEU A N 1
ATOM 974 C CA . LEU A 1 125 ? -1.327 -16.172 -10.336 1.00 95.56 125 LEU A CA 1
ATOM 975 C C . LEU A 1 125 ? -1.555 -17.145 -11.506 1.00 95.56 125 LEU A C 1
ATOM 977 O O . LEU A 1 125 ? -0.743 -17.178 -12.433 1.00 95.56 125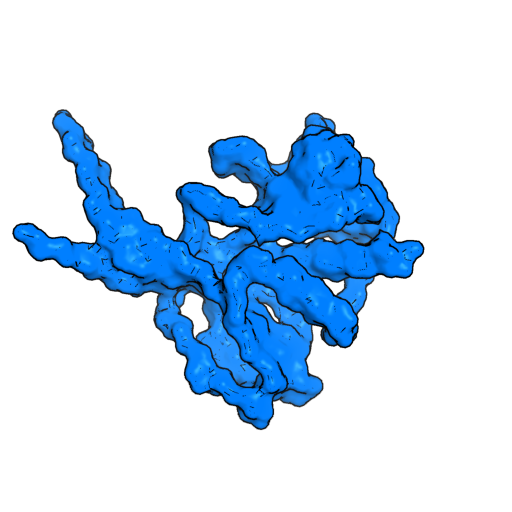 LEU A O 1
ATOM 981 N N . SER A 1 126 ? -2.631 -17.946 -11.474 1.00 94.62 126 SER A N 1
ATOM 982 C CA . SER A 1 126 ? -3.011 -18.820 -12.598 1.00 94.62 126 SER A CA 1
ATOM 983 C C . SER A 1 126 ? -3.334 -18.025 -13.868 1.00 94.62 126 SER A C 1
ATOM 985 O O . SER A 1 126 ? -3.115 -18.505 -14.981 1.00 94.62 126 SER A O 1
ATOM 987 N N . SER A 1 127 ? -3.775 -16.777 -13.697 1.00 95.12 127 SER A N 1
ATOM 988 C CA . SER A 1 127 ? -3.891 -15.762 -14.740 1.00 95.12 127 SER A CA 1
ATOM 989 C C . SER A 1 127 ? -3.156 -14.481 -14.332 1.00 95.12 127 SER A C 1
ATOM 991 O O . SER A 1 127 ? -3.125 -14.169 -13.138 1.00 95.12 127 SER A O 1
ATOM 993 N N . PRO A 1 128 ? -2.607 -13.705 -15.286 1.00 97.06 128 PRO A N 1
ATOM 994 C CA . PRO A 1 128 ? -1.965 -12.435 -14.971 1.00 97.06 128 PRO A CA 1
ATOM 995 C C . PRO A 1 128 ? -2.908 -11.470 -14.242 1.00 97.06 128 PRO A C 1
ATOM 997 O O . PRO A 1 128 ? -4.025 -11.223 -14.696 1.00 97.06 128 PRO A O 1
ATOM 1000 N N . ILE A 1 129 ? -2.440 -10.889 -13.138 1.00 97.81 129 ILE A N 1
ATOM 1001 C CA . ILE A 1 129 ? -3.156 -9.835 -12.416 1.00 97.81 129 ILE A CA 1
ATOM 1002 C C . ILE A 1 129 ? -2.753 -8.493 -13.019 1.00 97.81 129 ILE A C 1
ATOM 1004 O O . ILE A 1 129 ? -1.585 -8.112 -12.947 1.00 97.81 129 ILE A O 1
ATOM 1008 N N . GLU A 1 130 ? -3.715 -7.766 -13.580 1.00 98.00 130 GLU A N 1
ATOM 1009 C CA . GLU A 1 130 ? -3.515 -6.404 -14.071 1.00 98.00 130 GLU A CA 1
ATOM 1010 C C . GLU A 1 130 ? -3.940 -5.379 -13.013 1.00 98.00 130 GLU A C 1
ATOM 1012 O O . GLU A 1 130 ? -5.047 -5.433 -12.477 1.00 98.00 130 GLU A O 1
ATOM 1017 N N . ILE A 1 131 ? -3.047 -4.440 -12.702 1.00 97.69 131 ILE A N 1
ATOM 1018 C CA . ILE A 1 131 ? -3.240 -3.424 -11.669 1.00 97.69 131 ILE A CA 1
ATOM 1019 C C . ILE A 1 131 ? -3.023 -2.044 -12.289 1.00 97.69 131 ILE A C 1
ATOM 1021 O O . ILE A 1 131 ? -1.890 -1.742 -12.676 1.00 97.69 131 ILE A O 1
ATOM 1025 N N . PRO A 1 132 ? -4.049 -1.180 -12.355 1.00 97.00 132 PRO A N 1
ATOM 1026 C CA . PRO A 1 132 ? -3.873 0.186 -12.822 1.00 97.00 132 PRO A CA 1
ATOM 1027 C C . PRO A 1 132 ? -3.028 0.980 -11.824 1.00 97.00 132 PRO A C 1
ATOM 1029 O O . PRO A 1 132 ? -3.258 0.939 -10.614 1.00 97.00 132 PRO A O 1
ATOM 1032 N N . VAL A 1 133 ? -2.053 1.725 -12.334 1.00 95.38 133 VAL A N 1
ATOM 1033 C CA . VAL A 1 133 ? -1.146 2.548 -11.532 1.00 95.38 133 VAL A CA 1
ATOM 1034 C C . VAL A 1 133 ? -0.897 3.889 -12.201 1.00 95.38 133 VAL A C 1
ATOM 1036 O O . VAL A 1 133 ? -0.970 4.024 -13.417 1.00 95.38 133 VAL A O 1
ATOM 1039 N N . ASP A 1 134 ? -0.532 4.882 -11.403 1.00 93.00 134 ASP A N 1
ATOM 1040 C CA . ASP A 1 134 ? -0.065 6.169 -11.905 1.00 93.00 134 ASP A CA 1
ATOM 1041 C C . ASP A 1 134 ? 1.466 6.194 -11.853 1.00 93.00 134 ASP A C 1
ATOM 1043 O O . ASP A 1 134 ? 2.062 6.341 -10.783 1.00 93.00 134 ASP A O 1
ATOM 1047 N N . HIS A 1 135 ? 2.137 6.046 -12.990 1.00 92.88 135 HIS A N 1
ATOM 1048 C CA . HIS A 1 135 ? 3.590 6.127 -13.054 1.00 92.88 135 HIS A CA 1
ATOM 1049 C C . HIS A 1 135 ? 4.061 7.574 -12.924 1.00 92.88 135 HIS A C 1
ATOM 1051 O O . HIS A 1 135 ? 3.650 8.478 -13.657 1.00 92.88 135 HIS A O 1
ATOM 1057 N N . ARG A 1 136 ? 4.930 7.809 -11.944 1.00 88.44 136 ARG A N 1
ATOM 1058 C CA . ARG A 1 136 ? 5.417 9.137 -11.605 1.00 88.44 136 ARG A CA 1
ATOM 1059 C C . ARG A 1 136 ? 6.720 9.411 -12.339 1.00 88.44 136 ARG A C 1
ATOM 1061 O O . ARG A 1 136 ? 7.789 8.965 -11.925 1.00 88.44 136 ARG A O 1
ATOM 1068 N N . HIS A 1 137 ? 6.619 10.215 -13.390 1.00 80.88 137 HIS A N 1
ATOM 1069 C CA . HIS A 1 137 ? 7.782 10.792 -14.057 1.00 80.88 137 HIS A CA 1
ATOM 1070 C C . HIS A 1 137 ? 8.378 11.929 -13.208 1.00 80.88 137 HIS A C 1
ATOM 1072 O O . HIS A 1 137 ? 7.864 12.291 -12.141 1.00 80.88 137 HIS A O 1
ATOM 1078 N N . SER A 1 138 ? 9.493 12.505 -13.661 1.00 69.00 138 SER A N 1
ATOM 1079 C CA . SER A 1 138 ? 10.099 13.678 -13.019 1.00 69.00 138 SER A CA 1
ATOM 1080 C C . SER A 1 138 ? 9.085 14.819 -12.803 1.00 69.00 138 SER A C 1
ATOM 1082 O O . SER A 1 138 ? 8.119 14.969 -13.546 1.00 69.00 138 SER A O 1
ATOM 1084 N N . SER A 1 139 ? 9.314 15.627 -11.758 1.00 58.41 139 SER A N 1
ATOM 1085 C CA . SER A 1 139 ? 8.573 16.863 -11.436 1.00 58.41 139 SER A CA 1
ATOM 1086 C C . SER A 1 139 ? 7.036 16.770 -11.464 1.00 58.41 139 SER A C 1
ATOM 1088 O O . SER A 1 139 ? 6.365 17.591 -12.077 1.00 58.41 139 SER A O 1
ATOM 1090 N N . GLY A 1 140 ? 6.460 15.804 -10.746 1.00 62.34 140 GLY A N 1
ATOM 1091 C CA . GLY A 1 140 ? 5.046 15.854 -10.342 1.00 62.34 140 GLY A CA 1
ATOM 1092 C C . GLY A 1 140 ? 4.018 15.419 -11.388 1.00 62.34 140 GLY A C 1
ATOM 1093 O O . GLY A 1 140 ? 2.842 15.336 -11.039 1.00 62.34 140 GLY A O 1
ATOM 1094 N N . ALA A 1 141 ? 4.436 15.078 -12.607 1.00 78.38 141 ALA A N 1
ATOM 1095 C CA . ALA A 1 141 ? 3.557 14.457 -13.590 1.00 78.38 141 ALA A CA 1
ATOM 1096 C C . ALA A 1 141 ? 3.316 12.976 -13.247 1.00 78.38 141 ALA A C 1
ATOM 1098 O O . ALA A 1 141 ? 4.248 12.242 -12.905 1.00 78.38 141 ALA A O 1
ATOM 1099 N N . CYS A 1 142 ? 2.056 12.554 -13.324 1.00 85.44 142 CYS A N 1
ATOM 1100 C CA . CYS A 1 142 ? 1.631 11.165 -13.183 1.00 85.44 142 CYS A CA 1
ATOM 1101 C C . CYS A 1 142 ? 1.003 10.727 -14.505 1.00 85.44 142 CYS A C 1
ATOM 1103 O O . CYS A 1 142 ? 0.161 11.446 -15.044 1.00 85.44 142 CYS A O 1
ATOM 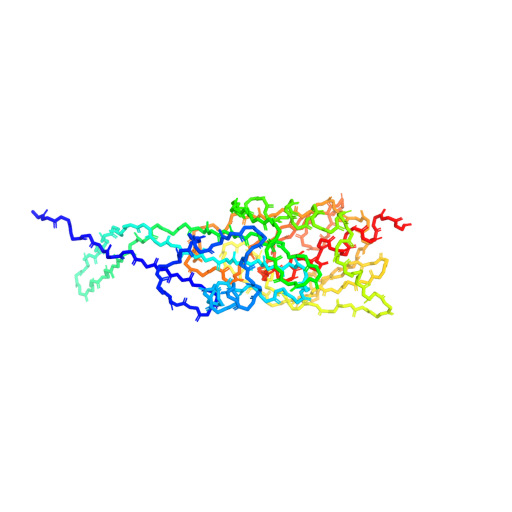1105 N N . PHE A 1 143 ? 1.427 9.580 -15.017 1.00 90.69 143 PHE A N 1
ATOM 1106 C CA . PHE A 1 143 ? 0.962 9.017 -16.275 1.00 90.69 143 PHE A CA 1
ATOM 1107 C C . PHE A 1 143 ? 0.261 7.688 -15.991 1.00 90.69 143 PHE A C 1
ATOM 1109 O O . PHE A 1 143 ? 0.838 6.851 -15.294 1.00 90.69 143 PHE A O 1
ATOM 1116 N N . PRO A 1 144 ? -0.964 7.479 -16.494 1.00 94.62 144 PRO A N 1
ATOM 1117 C CA . PRO A 1 144 ? -1.660 6.215 -16.311 1.00 94.62 144 PRO A CA 1
ATOM 1118 C C . PRO A 1 144 ? -0.882 5.061 -16.943 1.00 94.62 144 PRO A C 1
ATOM 1120 O O . PRO A 1 144 ? -0.426 5.156 -18.082 1.00 94.62 144 PRO A O 1
ATOM 1123 N N . GLY A 1 145 ? -0.768 3.963 -16.211 1.00 95.88 145 GLY A N 1
ATOM 1124 C CA . GLY A 1 145 ? -0.189 2.713 -16.671 1.00 95.88 145 GLY A CA 1
ATOM 1125 C C . GLY A 1 145 ? -0.790 1.517 -15.939 1.00 95.88 145 GLY A C 1
ATOM 1126 O O . GLY A 1 145 ? -1.742 1.647 -15.171 1.00 95.88 145 GLY A O 1
ATOM 1127 N N . ALA A 1 146 ? -0.221 0.343 -16.170 1.00 98.00 146 ALA A N 1
ATOM 1128 C CA . ALA A 1 146 ? -0.628 -0.905 -15.556 1.00 98.00 146 ALA A CA 1
ATOM 1129 C C . ALA A 1 146 ? 0.591 -1.754 -15.189 1.00 98.00 146 ALA A C 1
ATOM 1131 O O . ALA A 1 146 ? 1.562 -1.836 -15.945 1.00 98.00 146 ALA A O 1
ATOM 1132 N N . LEU A 1 147 ? 0.524 -2.400 -14.028 1.00 98.25 147 LEU A N 1
ATOM 1133 C CA . LEU A 1 147 ? 1.401 -3.505 -13.659 1.00 98.25 147 LEU A CA 1
ATOM 1134 C C . LEU A 1 147 ? 0.693 -4.808 -14.003 1.00 98.25 147 LEU A C 1
ATOM 1136 O O . LEU A 1 147 ? -0.466 -4.981 -13.645 1.00 98.25 147 LEU A O 1
ATOM 1140 N N . ILE A 1 148 ? 1.392 -5.724 -14.661 1.00 98.38 148 ILE A N 1
ATOM 1141 C CA . ILE A 1 148 ? 0.892 -7.056 -14.976 1.00 98.38 148 ILE A CA 1
ATOM 1142 C C . ILE A 1 148 ? 1.780 -8.057 -14.247 1.00 98.38 148 ILE A C 1
ATOM 1144 O O . ILE A 1 148 ? 2.979 -8.166 -14.520 1.00 98.38 148 ILE A O 1
ATOM 1148 N N . LEU A 1 149 ? 1.188 -8.748 -13.277 1.00 98.31 149 LEU A N 1
ATOM 1149 C CA . LEU A 1 149 ? 1.864 -9.686 -12.390 1.00 98.31 149 LEU A CA 1
ATOM 1150 C C . LEU A 1 149 ? 1.509 -11.112 -12.811 1.00 98.31 149 LEU A C 1
ATOM 1152 O O . LEU A 1 149 ? 0.348 -11.503 -12.742 1.00 98.31 149 LEU A O 1
ATOM 1156 N N . SER A 1 150 ? 2.499 -11.882 -13.253 1.00 97.25 150 SER A N 1
ATOM 1157 C CA . SER A 1 150 ? 2.353 -13.298 -13.620 1.00 97.25 150 SER A CA 1
ATOM 1158 C C . SER A 1 150 ? 3.328 -14.146 -12.811 1.00 97.25 150 SER A C 1
ATOM 1160 O O . SER A 1 150 ? 4.294 -13.621 -12.272 1.00 97.25 150 SER A O 1
ATOM 1162 N N . ASN A 1 151 ? 3.128 -15.462 -12.755 1.00 94.75 151 ASN A N 1
ATOM 1163 C CA . ASN A 1 151 ? 3.953 -16.349 -11.926 1.00 94.75 151 ASN A CA 1
ATOM 1164 C C . ASN A 1 151 ? 5.479 -16.226 -12.165 1.00 94.75 151 ASN A C 1
ATOM 1166 O O . ASN A 1 151 ? 6.274 -16.398 -11.247 1.00 94.75 151 ASN A O 1
ATOM 1170 N N . ASP A 1 152 ? 5.901 -15.908 -13.389 1.00 93.62 152 ASP A N 1
ATOM 1171 C CA . ASP A 1 152 ? 7.310 -15.835 -13.792 1.00 93.62 152 ASP A CA 1
ATOM 1172 C C . ASP A 1 152 ? 7.795 -14.415 -14.129 1.00 93.62 152 ASP A C 1
ATOM 1174 O O . ASP A 1 152 ? 9.000 -14.176 -14.290 1.00 93.62 152 ASP A O 1
ATOM 1178 N N . SER A 1 153 ? 6.875 -13.459 -14.255 1.00 96.94 153 SER A N 1
ATOM 1179 C CA . SER A 1 153 ? 7.152 -12.208 -14.944 1.00 96.94 153 SER A CA 1
ATOM 1180 C C . SER A 1 153 ? 6.383 -11.022 -14.394 1.00 96.94 153 SER A C 1
ATOM 1182 O O . SER A 1 153 ? 5.210 -11.086 -14.036 1.00 96.94 153 SER A O 1
ATOM 1184 N N . PHE A 1 154 ? 7.096 -9.903 -14.367 1.00 98.19 154 PHE A N 1
ATOM 1185 C CA . PHE A 1 154 ? 6.582 -8.592 -14.035 1.00 98.19 154 PHE A CA 1
ATOM 1186 C C . PHE A 1 154 ? 6.644 -7.726 -15.284 1.00 98.19 154 PHE A C 1
ATOM 1188 O O . PHE A 1 154 ? 7.710 -7.550 -15.880 1.00 98.19 154 PHE A O 1
ATOM 1195 N N . GLU A 1 155 ? 5.506 -7.180 -15.680 1.00 98.19 155 GLU A N 1
ATOM 1196 C CA . GLU A 1 155 ? 5.396 -6.304 -16.835 1.00 98.19 155 GLU A CA 1
ATOM 1197 C C . GLU A 1 155 ? 4.796 -4.962 -16.422 1.00 98.19 155 GLU A C 1
ATOM 1199 O O . GLU A 1 155 ? 3.912 -4.883 -15.573 1.00 98.19 155 GLU A O 1
ATOM 1204 N N . PHE A 1 156 ? 5.306 -3.894 -17.022 1.00 98.19 156 PHE A N 1
ATOM 1205 C CA . PHE A 1 156 ? 4.759 -2.553 -16.894 1.00 98.19 156 PHE A CA 1
ATOM 1206 C C . PHE A 1 156 ? 4.316 -2.068 -18.268 1.00 98.19 156 PHE A C 1
ATOM 1208 O O . PHE A 1 156 ? 5.076 -2.170 -19.237 1.00 98.19 156 PHE A O 1
ATOM 1215 N N . ARG A 1 157 ? 3.100 -1.520 -18.334 1.00 97.38 157 ARG A N 1
ATOM 1216 C CA . ARG A 1 157 ? 2.530 -0.887 -19.524 1.00 97.38 157 ARG A CA 1
ATOM 1217 C C . ARG A 1 157 ? 2.153 0.559 -19.230 1.00 97.38 157 ARG A C 1
ATOM 1219 O O . ARG A 1 157 ? 1.450 0.820 -18.270 1.00 97.38 157 ARG A O 1
ATOM 1226 N N . GLU A 1 158 ? 2.570 1.492 -20.070 1.00 93.88 158 GLU A N 1
ATOM 1227 C CA . GLU A 1 158 ? 2.144 2.905 -20.028 1.00 93.88 158 GLU A CA 1
ATOM 1228 C C . GLU A 1 158 ? 1.939 3.407 -21.457 1.00 93.88 158 GLU A C 1
ATOM 1230 O O . GLU A 1 158 ? 0.871 3.880 -21.829 1.00 93.88 158 GLU A O 1
ATOM 1235 N N . ASN A 1 159 ? 2.979 3.255 -22.278 1.00 87.75 159 ASN A N 1
ATOM 1236 C CA . ASN A 1 159 ? 3.017 3.542 -23.707 1.00 87.75 159 ASN A CA 1
ATOM 1237 C C . ASN A 1 159 ? 4.158 2.740 -24.350 1.00 87.75 159 ASN A C 1
ATOM 1239 O O . ASN A 1 159 ? 5.028 2.207 -23.661 1.00 87.75 159 ASN A O 1
ATOM 1243 N N . GLU A 1 160 ? 4.213 2.698 -25.681 1.00 81.62 160 GLU A N 1
ATOM 1244 C CA . GLU A 1 160 ? 5.202 1.896 -26.422 1.00 81.62 160 GLU A CA 1
ATOM 1245 C C . GLU A 1 160 ? 6.662 2.126 -25.982 1.00 81.62 160 GLU A C 1
ATOM 1247 O O . GLU A 1 160 ? 7.476 1.193 -25.965 1.00 81.62 160 GLU A O 1
ATOM 1252 N N . LYS A 1 161 ? 6.991 3.355 -25.563 1.00 88.56 161 LYS A N 1
ATOM 1253 C CA . LYS A 1 161 ? 8.338 3.746 -25.143 1.00 88.56 161 LYS A CA 1
ATOM 1254 C C . LYS A 1 161 ? 8.732 3.164 -23.786 1.00 88.56 161 LYS A C 1
ATOM 1256 O O . LYS A 1 161 ? 9.889 2.786 -23.619 1.00 88.56 161 LYS A O 1
ATOM 1261 N N . HIS A 1 162 ? 7.809 3.079 -22.832 1.00 92.75 162 HIS A N 1
ATOM 1262 C CA . HIS A 1 162 ? 8.114 2.655 -21.460 1.00 92.75 162 HIS A CA 1
ATOM 1263 C C . HIS A 1 162 ? 7.684 1.222 -21.138 1.00 92.75 162 HIS A C 1
ATOM 1265 O O . HIS A 1 162 ? 8.049 0.718 -20.080 1.00 92.75 162 HIS A O 1
ATOM 1271 N N . ASN A 1 163 ? 6.994 0.534 -22.052 1.00 97.06 163 ASN A N 1
ATOM 1272 C CA . ASN A 1 163 ? 6.585 -0.855 -21.848 1.00 97.06 163 ASN A CA 1
ATOM 1273 C C . ASN A 1 163 ? 7.791 -1.798 -21.715 1.00 97.06 163 ASN A C 1
ATOM 1275 O O . ASN A 1 163 ? 8.628 -1.871 -22.625 1.00 97.06 163 ASN A O 1
ATOM 1279 N N . PHE A 1 164 ? 7.858 -2.569 -20.631 1.00 97.75 164 PHE A N 1
ATOM 1280 C CA . PHE A 1 164 ? 8.873 -3.607 -20.438 1.00 97.75 164 PHE A CA 1
ATOM 1281 C C . PHE A 1 164 ? 8.298 -4.818 -19.707 1.00 97.75 164 PHE A C 1
ATOM 1283 O O . PHE A 1 164 ? 7.372 -4.688 -18.913 1.00 97.75 164 PHE A O 1
ATOM 1290 N N . LYS A 1 165 ? 8.909 -5.981 -19.937 1.00 98.19 165 LYS A N 1
ATOM 1291 C CA . LYS A 1 165 ? 8.637 -7.231 -19.230 1.00 98.19 165 LYS A CA 1
ATOM 1292 C C . LYS A 1 165 ? 9.958 -7.807 -18.740 1.00 98.19 165 LYS A C 1
ATOM 1294 O O . LYS A 1 165 ? 10.900 -7.919 -19.520 1.00 98.19 165 LYS A O 1
ATOM 1299 N N . ILE A 1 166 ? 10.024 -8.130 -17.456 1.00 97.88 166 ILE A N 1
ATOM 1300 C CA . ILE A 1 166 ? 11.197 -8.683 -16.774 1.00 97.88 166 ILE A CA 1
ATOM 1301 C C . ILE A 1 166 ? 10.803 -9.932 -15.987 1.00 97.88 166 ILE A C 1
ATOM 1303 O O . ILE A 1 166 ? 9.621 -10.163 -15.725 1.00 97.88 166 ILE A O 1
ATOM 1307 N N . SER A 1 167 ? 11.788 -10.727 -15.566 1.00 97.00 167 SER A N 1
ATOM 1308 C CA . SER A 1 167 ? 11.524 -11.784 -14.586 1.00 97.00 167 SER A CA 1
ATOM 1309 C C . SER A 1 167 ? 11.128 -11.167 -13.243 1.00 97.00 167 SER A C 1
ATOM 1311 O O . SER A 1 167 ? 11.716 -10.169 -12.820 1.00 97.00 167 SER A O 1
ATOM 1313 N N . ALA A 1 168 ? 10.195 -11.795 -12.521 1.00 94.94 168 ALA A N 1
ATOM 1314 C CA . ALA A 1 168 ? 9.847 -11.395 -11.154 1.00 94.94 168 ALA A CA 1
ATOM 1315 C C . ALA A 1 168 ? 11.083 -11.304 -10.231 1.00 94.94 168 ALA A C 1
ATOM 1317 O O . ALA A 1 168 ? 11.190 -10.409 -9.390 1.00 94.94 168 ALA A O 1
ATOM 1318 N N . ARG A 1 169 ? 12.076 -12.179 -10.455 1.00 94.19 169 ARG A N 1
ATOM 1319 C CA . ARG A 1 169 ? 13.341 -12.231 -9.703 1.00 94.19 169 ARG A CA 1
ATOM 1320 C C . ARG A 1 169 ? 14.241 -11.014 -9.927 1.00 94.19 169 ARG A C 1
ATOM 1322 O O . ARG A 1 169 ? 15.110 -10.742 -9.104 1.00 94.19 169 ARG A O 1
ATOM 1329 N N . GLN A 1 170 ? 14.027 -10.258 -11.005 1.00 96.25 170 GLN A N 1
ATOM 1330 C CA . GLN A 1 170 ? 14.754 -9.013 -11.257 1.00 96.25 170 GLN A CA 1
ATOM 1331 C C . GLN A 1 170 ? 14.226 -7.842 -10.411 1.00 96.25 170 GLN A C 1
ATOM 1333 O O . GLN A 1 170 ? 14.832 -6.772 -10.431 1.00 96.25 170 GLN A O 1
ATOM 1338 N N . ILE A 1 171 ? 13.156 -8.009 -9.622 1.00 96.56 171 ILE A N 1
ATOM 1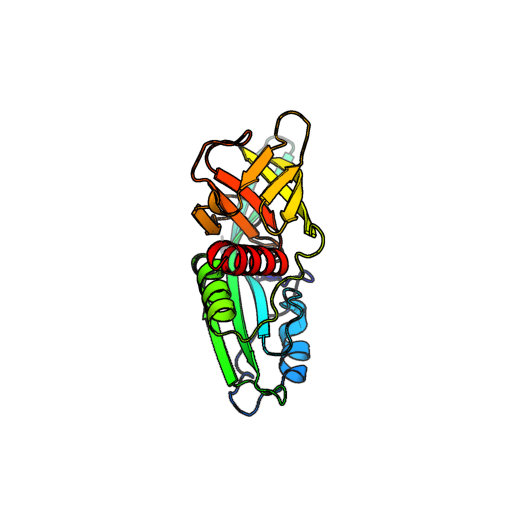339 C CA . ILE A 1 171 ? 12.727 -7.005 -8.638 1.00 96.56 171 ILE A CA 1
ATOM 1340 C C . ILE A 1 171 ? 13.550 -7.165 -7.356 1.00 96.56 171 ILE A C 1
ATOM 1342 O O . ILE A 1 171 ? 13.459 -8.176 -6.655 1.00 96.56 171 ILE A O 1
ATOM 1346 N N . ARG A 1 172 ? 14.339 -6.143 -7.007 1.00 94.94 172 ARG A N 1
ATOM 1347 C CA . ARG A 1 172 ? 15.243 -6.161 -5.845 1.00 94.94 172 ARG A CA 1
ATOM 1348 C C . ARG A 1 172 ? 14.543 -5.827 -4.541 1.00 94.94 172 ARG A C 1
ATOM 1350 O O . ARG A 1 172 ? 14.702 -6.551 -3.559 1.00 94.94 172 ARG A O 1
ATOM 1357 N N . ASN A 1 173 ? 13.788 -4.740 -4.511 1.00 94.25 173 ASN A N 1
ATOM 1358 C CA . ASN A 1 173 ? 13.017 -4.338 -3.344 1.00 94.25 173 ASN A CA 1
ATOM 1359 C C . ASN A 1 173 ? 11.903 -3.362 -3.724 1.00 94.25 173 ASN A C 1
ATOM 1361 O O . ASN A 1 173 ? 11.891 -2.760 -4.800 1.00 94.25 173 ASN A O 1
ATOM 1365 N N . LEU A 1 174 ? 10.984 -3.245 -2.777 1.00 94.62 174 LEU A N 1
ATOM 1366 C CA . LEU A 1 174 ? 9.947 -2.235 -2.694 1.00 94.62 174 LEU A CA 1
ATOM 1367 C C . LEU A 1 174 ? 10.388 -1.236 -1.625 1.00 94.62 174 LEU A C 1
ATOM 1369 O O . LEU A 1 174 ? 10.898 -1.636 -0.572 1.00 94.62 174 LEU A O 1
ATOM 1373 N N . GLN A 1 175 ? 10.248 0.050 -1.906 1.00 92.38 175 GLN A N 1
ATOM 1374 C CA . GLN A 1 175 ? 10.486 1.102 -0.937 1.00 92.38 175 GLN A CA 1
ATOM 1375 C C . GLN A 1 175 ? 9.466 2.216 -1.108 1.00 92.38 175 GLN A C 1
ATOM 1377 O O . GLN A 1 175 ? 9.430 2.919 -2.128 1.00 92.38 175 GLN A O 1
ATOM 1382 N N . LEU A 1 176 ? 8.753 2.493 -0.023 1.00 87.56 176 LEU A N 1
ATOM 1383 C CA . LEU A 1 176 ? 7.935 3.680 0.043 1.00 87.56 176 LEU A CA 1
ATOM 1384 C C . LEU A 1 176 ? 8.822 4.921 -0.047 1.00 87.56 176 LEU A C 1
ATOM 1386 O O . LEU A 1 176 ? 9.739 5.124 0.752 1.00 87.56 176 LEU A O 1
ATOM 1390 N N . THR A 1 177 ? 8.557 5.770 -1.029 1.00 79.00 177 THR A N 1
ATOM 1391 C CA . THR A 1 177 ? 9.294 7.020 -1.193 1.00 79.00 177 THR A CA 1
ATOM 1392 C C . THR A 1 177 ? 8.445 8.168 -0.684 1.00 79.00 177 THR A C 1
ATOM 1394 O O . THR A 1 177 ? 7.228 8.195 -0.874 1.00 79.00 177 THR A O 1
ATOM 1397 N N . SER A 1 178 ? 9.087 9.138 -0.030 1.00 64.44 178 SER A N 1
ATOM 1398 C CA . SER A 1 178 ? 8.407 10.345 0.428 1.00 64.44 178 SER A CA 1
ATOM 1399 C C . SER A 1 178 ? 7.591 10.945 -0.720 1.00 64.44 178 SER A C 1
ATOM 1401 O O . SER A 1 178 ? 8.113 11.224 -1.804 1.00 64.44 178 SER A O 1
ATOM 1403 N N . ILE A 1 179 ? 6.288 11.138 -0.496 1.00 61.03 179 ILE A N 1
ATOM 1404 C CA . ILE A 1 179 ? 5.509 12.079 -1.296 1.00 61.03 179 ILE A CA 1
ATOM 1405 C C . ILE A 1 179 ? 6.238 13.403 -1.100 1.00 61.03 179 ILE A C 1
ATOM 1407 O O . ILE A 1 179 ? 6.285 13.873 0.033 1.00 61.03 179 ILE A O 1
ATOM 1411 N N . GLY A 1 180 ? 6.900 13.911 -2.148 1.00 52.66 180 GLY A N 1
ATOM 1412 C CA . GLY A 1 180 ? 7.728 15.122 -2.095 1.00 52.66 180 GLY A CA 1
ATOM 1413 C C . GLY A 1 180 ? 6.942 16.360 -1.639 1.00 52.66 180 GLY A C 1
ATOM 1414 O O . GLY A 1 180 ? 6.094 16.309 -0.757 1.00 52.66 180 GLY A O 1
ATOM 1415 N N . LEU A 1 181 ? 7.135 17.516 -2.264 1.00 45.16 181 LEU A N 1
ATOM 1416 C CA . LEU A 1 181 ? 6.309 18.704 -1.970 1.00 45.16 181 LEU A CA 1
ATOM 1417 C C . LEU A 1 181 ? 4.814 18.554 -2.370 1.00 45.16 181 LEU A C 1
ATOM 1419 O O . LEU A 1 181 ? 4.086 19.537 -2.398 1.00 45.16 181 LEU A O 1
ATOM 1423 N N . GLY A 1 182 ? 4.358 17.342 -2.714 1.00 55.66 182 GLY A N 1
ATOM 1424 C CA . GLY A 1 182 ? 2.986 17.048 -3.128 1.00 55.66 182 GLY A CA 1
ATOM 1425 C C . GLY A 1 182 ? 1.979 16.978 -1.976 1.00 55.66 182 GLY A C 1
ATOM 1426 O O . GLY A 1 182 ? 2.311 17.199 -0.812 1.00 55.66 182 GLY A O 1
ATOM 1427 N N . ASP A 1 183 ? 0.735 16.641 -2.328 1.00 63.78 183 ASP A N 1
ATOM 1428 C CA . ASP A 1 183 ? -0.429 16.648 -1.439 1.00 63.78 183 ASP A CA 1
ATOM 1429 C C . ASP A 1 183 ? -0.351 15.591 -0.318 1.00 63.78 183 ASP A C 1
ATOM 1431 O O . ASP A 1 183 ? -0.908 14.498 -0.400 1.00 63.78 183 ASP A O 1
ATOM 1435 N N . LYS A 1 184 ? 0.342 15.940 0.769 1.00 73.88 184 LYS A N 1
ATOM 1436 C CA . LYS A 1 184 ? 0.403 15.154 2.011 1.00 73.88 184 LYS A CA 1
ATOM 1437 C C . LYS A 1 184 ? -0.936 15.105 2.762 1.00 73.88 184 LYS A C 1
ATOM 1439 O O . LYS A 1 184 ? -1.009 14.434 3.790 1.00 73.88 184 LYS A O 1
ATOM 1444 N N . SER A 1 185 ? -1.962 15.817 2.288 1.00 77.38 185 SER A N 1
ATOM 1445 C CA . SER A 1 185 ? -3.291 15.822 2.899 1.00 77.38 185 SER A CA 1
ATOM 1446 C C . SER A 1 185 ? -4.159 14.651 2.458 1.00 77.38 185 SER A C 1
ATOM 1448 O O . SER A 1 185 ? -5.127 14.345 3.147 1.00 77.38 185 SER A O 1
ATOM 1450 N N . ASN A 1 186 ? -3.827 13.990 1.347 1.00 85.50 186 ASN A N 1
ATOM 1451 C CA . ASN A 1 186 ? -4.574 12.838 0.865 1.00 85.50 186 ASN A CA 1
ATOM 1452 C C . ASN A 1 186 ? -3.917 11.531 1.350 1.00 85.50 186 ASN A C 1
ATOM 1454 O O . ASN A 1 186 ? -2.875 11.138 0.818 1.00 85.50 186 ASN A O 1
ATOM 1458 N N . PRO A 1 187 ? -4.494 10.834 2.347 1.00 88.44 187 PRO A N 1
ATOM 1459 C CA . PRO A 1 187 ? -3.938 9.581 2.849 1.00 88.44 187 PRO A CA 1
ATOM 1460 C C . PRO A 1 187 ? -4.155 8.398 1.899 1.00 88.44 187 PRO A C 1
ATOM 1462 O O . PRO A 1 187 ? -3.470 7.394 2.058 1.00 88.44 187 PRO A O 1
ATOM 1465 N N . ARG A 1 188 ? -5.048 8.504 0.906 1.00 88.81 188 ARG A N 1
ATOM 1466 C CA . ARG A 1 188 ? -5.461 7.374 0.059 1.00 88.81 188 ARG A CA 1
ATOM 1467 C C . ARG A 1 188 ? -4.315 6.763 -0.740 1.00 88.81 188 ARG A C 1
ATOM 1469 O O . ARG A 1 188 ? -4.301 5.558 -0.968 1.00 88.81 188 ARG A O 1
ATOM 1476 N N . TYR A 1 189 ? -3.378 7.601 -1.175 1.00 88.94 189 TYR A N 1
ATOM 1477 C CA . TYR A 1 189 ? -2.314 7.197 -2.081 1.00 88.94 189 TYR A CA 1
ATOM 1478 C C . TYR A 1 189 ? -0.929 7.283 -1.443 1.00 88.94 189 TYR A C 1
ATOM 1480 O O . TYR A 1 189 ? -0.639 8.088 -0.551 1.00 88.94 189 TYR A O 1
ATOM 1488 N N . LEU A 1 190 ? -0.057 6.439 -1.967 1.00 89.06 190 LEU A N 1
ATOM 1489 C CA . LEU A 1 190 ? 1.330 6.242 -1.605 1.00 89.06 190 LEU A CA 1
ATOM 1490 C C . LEU A 1 190 ? 2.186 6.319 -2.862 1.00 89.06 190 LEU A C 1
ATOM 1492 O O . LEU A 1 190 ? 1.721 5.954 -3.934 1.00 89.06 190 LEU A O 1
ATOM 1496 N N . ASN A 1 191 ? 3.434 6.764 -2.727 1.00 90.12 191 ASN A N 1
ATOM 1497 C CA . ASN A 1 191 ? 4.425 6.591 -3.783 1.00 90.12 191 ASN A CA 1
ATOM 1498 C C . ASN A 1 191 ? 5.290 5.384 -3.433 1.00 90.12 191 ASN A C 1
ATOM 1500 O O . ASN A 1 191 ? 6.082 5.444 -2.490 1.00 90.12 191 ASN A O 1
ATOM 1504 N N . GLU A 1 192 ? 5.161 4.325 -4.211 1.00 92.81 192 GLU A N 1
ATOM 1505 C CA . GLU A 1 192 ? 5.959 3.118 -4.075 1.00 92.81 192 GLU A CA 1
ATOM 1506 C C . GLU A 1 192 ? 7.053 3.120 -5.138 1.00 92.81 192 GLU A C 1
ATOM 1508 O O . GLU A 1 192 ? 6.770 3.309 -6.321 1.00 92.81 192 GLU A O 1
ATOM 1513 N N . THR A 1 193 ? 8.308 2.941 -4.728 1.00 94.38 193 THR A N 1
ATOM 1514 C CA . THR A 1 193 ? 9.425 2.788 -5.659 1.00 94.38 193 THR A CA 1
ATOM 1515 C C . THR A 1 193 ? 9.822 1.328 -5.751 1.00 94.38 193 THR A C 1
ATOM 1517 O O . THR A 1 193 ? 10.210 0.708 -4.765 1.00 94.38 193 THR A O 1
ATOM 1520 N N . ILE A 1 194 ? 9.782 0.809 -6.970 1.00 96.56 194 ILE A N 1
ATOM 1521 C CA . ILE A 1 194 ? 10.187 -0.548 -7.312 1.00 96.56 194 ILE A CA 1
ATOM 1522 C C . ILE A 1 194 ? 11.599 -0.460 -7.880 1.00 96.56 194 ILE A C 1
ATOM 1524 O O . ILE A 1 194 ? 11.821 0.241 -8.869 1.00 96.56 194 ILE A O 1
ATOM 1528 N N . PHE A 1 195 ? 12.559 -1.139 -7.256 1.00 97.06 195 PHE A N 1
ATOM 1529 C CA . PHE A 1 195 ? 13.934 -1.192 -7.750 1.00 97.06 195 PHE A CA 1
ATOM 1530 C C . PHE A 1 195 ? 14.189 -2.487 -8.501 1.00 97.06 195 PHE A C 1
ATOM 1532 O O . PHE A 1 195 ? 13.799 -3.574 -8.065 1.00 97.06 195 PHE A O 1
ATOM 1539 N N . PHE A 1 196 ? 14.932 -2.367 -9.592 1.00 97.62 196 PHE A N 1
ATOM 1540 C CA . PHE A 1 196 ? 15.257 -3.469 -10.479 1.00 97.62 196 PHE A CA 1
ATOM 1541 C C . PHE A 1 196 ? 16.734 -3.859 -10.356 1.00 97.62 196 PHE A C 1
ATOM 1543 O O . PHE A 1 196 ? 17.589 -3.052 -9.983 1.00 97.62 196 PHE A O 1
ATOM 1550 N N . ALA A 1 197 ? 17.035 -5.125 -10.639 1.00 97.12 197 ALA A N 1
ATOM 1551 C CA . ALA A 1 197 ? 18.395 -5.652 -10.686 1.00 97.12 197 ALA A CA 1
ATOM 1552 C C . ALA A 1 197 ? 19.154 -5.142 -11.911 1.00 97.12 197 ALA A C 1
ATOM 1554 O O . ALA A 1 197 ? 20.335 -4.814 -11.818 1.00 97.12 197 ALA A O 1
ATOM 1555 N N . GLU A 1 198 ? 18.439 -4.999 -13.022 1.00 96.38 198 GLU A N 1
ATOM 1556 C CA . GLU A 1 198 ? 18.938 -4.488 -14.290 1.00 96.38 198 GLU A CA 1
ATOM 1557 C C . GLU A 1 198 ? 18.131 -3.260 -14.715 1.00 96.38 198 GLU A C 1
ATOM 1559 O O . GLU A 1 198 ? 17.007 -3.034 -14.259 1.00 96.38 198 GLU A O 1
ATOM 1564 N N . LYS A 1 199 ? 18.708 -2.431 -15.591 1.00 96.81 199 LYS A N 1
ATOM 1565 C CA . LYS A 1 199 ? 17.988 -1.279 -16.141 1.00 96.81 199 LYS A CA 1
ATOM 1566 C C . LYS A 1 199 ? 16.865 -1.762 -17.059 1.00 96.81 199 LYS A C 1
ATOM 1568 O O . LYS A 1 199 ? 17.101 -2.539 -17.975 1.00 96.81 199 LYS A O 1
ATOM 1573 N N . THR A 1 200 ? 15.670 -1.228 -16.849 1.00 96.56 200 THR A N 1
ATOM 1574 C CA . THR A 1 200 ? 14.503 -1.424 -17.717 1.00 96.56 200 THR A CA 1
ATOM 1575 C C . THR A 1 200 ? 14.300 -0.196 -18.614 1.00 96.56 200 THR A C 1
ATOM 1577 O O . THR A 1 200 ? 15.077 0.765 -18.552 1.00 96.56 200 THR A O 1
ATOM 1580 N N . LYS A 1 201 ? 13.226 -0.169 -19.418 1.00 95.44 201 LYS A N 1
ATOM 1581 C CA . LYS A 1 201 ? 12.870 1.014 -20.227 1.00 95.44 201 LYS A CA 1
ATOM 1582 C C . LYS A 1 201 ? 12.518 2.258 -19.398 1.00 95.44 201 LYS A C 1
ATOM 1584 O O . LYS A 1 201 ? 12.530 3.359 -19.938 1.00 95.44 201 LYS A O 1
ATOM 1589 N N . VAL A 1 202 ? 12.253 2.100 -18.100 1.00 93.62 202 VAL A N 1
ATOM 1590 C CA . VAL A 1 202 ? 12.035 3.206 -17.147 1.00 93.62 202 VAL A CA 1
ATOM 1591 C C . VAL A 1 202 ? 13.246 3.444 -16.232 1.00 93.62 202 VAL A C 1
ATOM 1593 O O . VAL A 1 202 ? 13.198 4.272 -15.329 1.00 93.62 202 VAL A O 1
ATOM 1596 N N . GLY A 1 203 ? 14.364 2.750 -16.475 1.00 94.69 203 GLY A N 1
ATOM 1597 C CA . GLY A 1 203 ? 15.600 2.859 -15.702 1.00 94.69 203 GLY A CA 1
ATOM 1598 C C . GLY A 1 203 ? 15.776 1.752 -14.658 1.00 94.69 203 GLY A C 1
ATOM 1599 O O . GLY A 1 203 ? 15.165 0.691 -14.729 1.00 94.69 203 GLY A O 1
ATOM 1600 N N . GLY A 1 204 ? 16.673 1.966 -13.689 1.00 95.62 204 GLY A N 1
ATOM 1601 C CA . GLY A 1 204 ? 16.969 0.982 -12.629 1.00 95.62 204 GLY A CA 1
ATOM 1602 C C . GLY A 1 204 ? 15.952 0.958 -11.481 1.00 95.62 204 GLY A C 1
ATOM 1603 O O . GLY A 1 204 ? 16.067 0.150 -10.563 1.00 95.62 204 GLY A O 1
ATOM 1604 N N . LYS A 1 205 ? 14.977 1.867 -11.503 1.00 95.12 205 LYS A N 1
ATOM 1605 C CA . LYS A 1 205 ? 13.862 1.942 -10.560 1.00 95.12 205 LYS A CA 1
ATOM 1606 C C . LYS A 1 205 ? 12.713 2.712 -11.196 1.00 95.12 205 LYS A C 1
ATOM 1608 O O . LYS A 1 205 ? 12.964 3.543 -12.064 1.00 95.12 205 LYS A O 1
ATOM 1613 N N . MET A 1 206 ? 11.499 2.503 -10.711 1.00 94.38 206 MET A N 1
ATOM 1614 C CA . MET A 1 206 ? 10.339 3.320 -11.073 1.00 94.38 206 MET A CA 1
ATOM 1615 C C . MET A 1 206 ? 9.510 3.653 -9.844 1.00 94.38 206 MET A C 1
ATOM 1617 O O . MET A 1 206 ? 9.444 2.846 -8.921 1.00 94.38 206 MET A O 1
ATOM 1621 N N . THR A 1 207 ? 8.876 4.824 -9.834 1.00 93.56 207 THR A N 1
ATOM 1622 C CA . THR A 1 207 ? 7.973 5.235 -8.756 1.00 93.56 207 THR A CA 1
ATOM 1623 C C . THR A 1 207 ? 6.546 5.256 -9.278 1.00 93.56 207 THR A C 1
ATOM 1625 O O . THR A 1 207 ? 6.252 5.949 -10.248 1.00 93.56 207 THR A O 1
ATOM 1628 N N . VAL A 1 208 ? 5.649 4.536 -8.617 1.00 93.56 208 VAL A N 1
ATOM 1629 C CA . VAL A 1 208 ? 4.222 4.493 -8.941 1.00 93.56 208 VAL A CA 1
ATOM 1630 C C . VAL A 1 208 ? 3.407 5.055 -7.785 1.00 93.56 208 VAL A C 1
ATOM 1632 O O . VAL A 1 208 ? 3.751 4.863 -6.618 1.00 93.56 208 VAL A O 1
ATOM 1635 N N . ARG A 1 209 ? 2.329 5.773 -8.096 1.00 92.06 209 ARG A N 1
ATOM 1636 C CA . ARG A 1 209 ? 1.326 6.182 -7.120 1.00 92.06 209 ARG A CA 1
ATOM 1637 C C . ARG A 1 209 ? 0.244 5.109 -7.054 1.00 92.06 209 ARG A C 1
ATOM 1639 O O . ARG A 1 209 ? -0.429 4.853 -8.048 1.00 92.06 209 ARG A O 1
ATOM 1646 N N . ILE A 1 210 ? 0.098 4.499 -5.884 1.00 93.19 210 ILE A N 1
ATOM 1647 C CA . ILE A 1 210 ? -0.787 3.356 -5.632 1.00 93.19 210 ILE A CA 1
ATOM 1648 C C . ILE A 1 210 ? -1.463 3.476 -4.264 1.00 93.19 210 ILE A C 1
ATOM 1650 O O . ILE A 1 210 ? -1.082 4.319 -3.452 1.00 93.19 210 ILE A O 1
ATOM 1654 N N . ASP A 1 211 ? -2.481 2.663 -4.009 1.00 94.06 211 ASP A N 1
ATOM 1655 C CA . ASP A 1 211 ? -3.103 2.536 -2.691 1.00 94.06 211 ASP A CA 1
ATOM 1656 C C . ASP A 1 211 ? -2.450 1.420 -1.852 1.00 94.06 211 ASP A C 1
ATOM 1658 O O . ASP A 1 211 ? -1.586 0.671 -2.313 1.00 94.06 211 ASP A O 1
ATOM 1662 N N . VAL A 1 212 ? -2.831 1.330 -0.577 1.00 95.31 212 VAL A N 1
ATOM 1663 C CA . VAL A 1 212 ? -2.285 0.327 0.352 1.00 95.31 212 VAL A CA 1
ATOM 1664 C C . VAL A 1 212 ? -2.651 -1.118 -0.038 1.00 95.31 212 VAL A C 1
ATOM 1666 O O . VAL A 1 212 ? -1.759 -1.967 0.035 1.00 95.31 212 VAL A O 1
ATOM 1669 N N . PRO A 1 213 ? -3.884 -1.444 -0.487 1.00 96.25 213 PRO A N 1
ATOM 1670 C CA . PRO A 1 213 ? -4.189 -2.773 -1.021 1.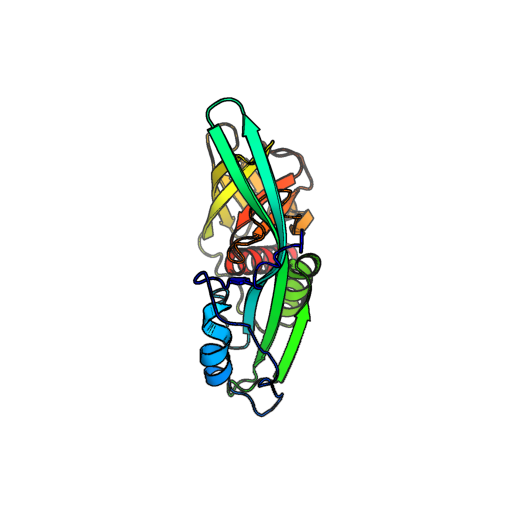00 96.25 213 PRO A CA 1
ATOM 1671 C C . PRO A 1 213 ? -3.238 -3.196 -2.142 1.00 96.25 213 PRO A C 1
ATOM 1673 O O . PRO A 1 213 ? -2.757 -4.328 -2.142 1.00 96.25 213 PRO A O 1
ATOM 1676 N N . THR A 1 214 ? -2.894 -2.279 -3.047 1.00 96.94 214 THR A N 1
ATOM 1677 C CA . THR A 1 214 ? -1.927 -2.547 -4.115 1.00 96.94 214 THR A CA 1
ATOM 1678 C C . THR A 1 214 ? -0.525 -2.825 -3.569 1.00 96.94 214 THR A C 1
ATOM 1680 O O . THR A 1 214 ? 0.137 -3.745 -4.046 1.00 96.94 214 THR A O 1
ATOM 1683 N N . VAL A 1 215 ? -0.073 -2.106 -2.532 1.00 96.12 215 VAL A N 1
ATOM 1684 C CA . VAL A 1 215 ? 1.206 -2.419 -1.860 1.00 96.12 215 VAL A CA 1
ATOM 1685 C C . VAL A 1 215 ? 1.185 -3.844 -1.302 1.00 96.12 215 VAL A C 1
ATOM 1687 O O . VAL A 1 215 ? 2.141 -4.589 -1.509 1.00 96.12 215 VAL A O 1
ATOM 1690 N N . LEU A 1 216 ? 0.096 -4.257 -0.642 1.00 96.44 216 LEU A N 1
ATOM 1691 C CA . LEU A 1 216 ? -0.040 -5.624 -0.129 1.00 96.44 216 LEU A CA 1
ATOM 1692 C C . LEU A 1 216 ? 0.017 -6.664 -1.260 1.00 96.44 216 LEU A C 1
ATOM 1694 O O . LEU A 1 216 ? 0.689 -7.682 -1.102 1.00 96.44 216 LEU A O 1
ATOM 1698 N N . ILE A 1 217 ? -0.633 -6.410 -2.402 1.00 97.06 217 ILE A N 1
ATOM 1699 C CA . ILE A 1 217 ? -0.546 -7.290 -3.578 1.00 97.06 217 ILE A CA 1
ATOM 1700 C C . ILE A 1 217 ? 0.912 -7.420 -4.042 1.00 97.06 217 ILE A C 1
ATOM 1702 O O . ILE A 1 217 ? 1.397 -8.536 -4.207 1.00 97.06 217 ILE A O 1
ATOM 1706 N N . LEU A 1 218 ? 1.648 -6.313 -4.177 1.00 97.12 218 LEU A N 1
ATOM 1707 C CA . LEU A 1 218 ? 3.057 -6.352 -4.586 1.00 97.12 218 LEU A CA 1
ATOM 1708 C C . LEU A 1 218 ? 3.943 -7.104 -3.579 1.00 97.12 218 LEU A C 1
ATOM 1710 O O . LEU A 1 218 ? 4.811 -7.876 -3.983 1.00 97.12 218 LEU A O 1
ATOM 1714 N N . VAL A 1 219 ? 3.710 -6.930 -2.276 1.00 96.12 219 VAL A N 1
ATOM 1715 C CA . VAL A 1 219 ? 4.433 -7.669 -1.228 1.00 96.12 219 VAL A CA 1
ATOM 1716 C C . VAL A 1 219 ? 4.159 -9.173 -1.326 1.00 96.12 219 VAL A C 1
ATOM 1718 O O . VAL A 1 219 ? 5.105 -9.962 -1.330 1.00 96.12 219 VAL A O 1
ATOM 1721 N N . LYS A 1 220 ? 2.889 -9.583 -1.460 1.00 95.81 220 LYS A N 1
ATOM 1722 C CA . LYS A 1 220 ? 2.516 -10.998 -1.640 1.00 95.81 220 LYS A CA 1
ATOM 1723 C C . LYS A 1 220 ? 3.149 -11.598 -2.893 1.00 95.81 220 LYS A C 1
ATOM 1725 O O . LYS A 1 220 ? 3.681 -12.706 -2.842 1.00 95.81 220 LYS A O 1
ATOM 1730 N N . TYR A 1 221 ? 3.118 -10.851 -3.993 1.00 97.06 221 TYR A N 1
ATOM 1731 C CA . TYR A 1 221 ? 3.692 -11.254 -5.270 1.00 97.06 221 TYR A CA 1
ATOM 1732 C C . TYR A 1 221 ? 5.194 -11.540 -5.155 1.00 97.06 221 TYR A C 1
ATOM 1734 O O . TYR A 1 221 ? 5.664 -12.596 -5.582 1.00 97.06 221 TYR A O 1
ATOM 1742 N N . LEU A 1 222 ? 5.952 -10.646 -4.513 1.00 95.31 222 LEU A N 1
ATOM 1743 C CA . LEU A 1 222 ? 7.383 -10.861 -4.293 1.00 95.31 222 LEU A CA 1
ATOM 1744 C C . LEU A 1 222 ? 7.673 -12.012 -3.329 1.00 95.31 222 LEU A C 1
ATOM 1746 O O . LEU A 1 222 ? 8.659 -12.718 -3.525 1.00 95.31 222 LEU A O 1
ATOM 1750 N N . ALA A 1 223 ? 6.845 -12.213 -2.302 1.00 94.12 223 ALA A N 1
ATOM 1751 C CA . ALA A 1 223 ? 7.007 -13.339 -1.387 1.00 94.12 223 ALA A CA 1
ATOM 1752 C C . ALA A 1 223 ? 6.847 -14.689 -2.114 1.00 94.12 223 ALA A C 1
ATOM 1754 O O . ALA A 1 223 ? 7.678 -15.577 -1.944 1.00 94.12 223 ALA A O 1
ATOM 1755 N N . GLN A 1 224 ? 5.835 -14.823 -2.978 1.00 94.12 224 GLN A N 1
ATOM 1756 C CA . GLN A 1 224 ? 5.564 -16.059 -3.731 1.00 94.12 224 GLN A CA 1
ATOM 1757 C C . GLN A 1 224 ? 6.604 -16.349 -4.815 1.00 94.12 224 GLN A C 1
ATOM 1759 O O . GLN A 1 224 ? 7.114 -17.464 -4.910 1.00 94.12 224 GLN A O 1
ATOM 1764 N N . THR A 1 225 ? 6.958 -15.338 -5.608 1.00 93.19 225 THR A N 1
ATOM 1765 C CA . THR A 1 225 ? 7.860 -15.503 -6.764 1.00 93.19 225 THR A CA 1
ATOM 1766 C C . THR A 1 225 ? 9.337 -15.636 -6.388 1.00 93.19 225 THR A C 1
ATOM 1768 O O . THR A 1 225 ? 10.158 -16.005 -7.225 1.00 93.19 225 THR A O 1
ATOM 1771 N N . ARG A 1 226 ? 9.697 -15.345 -5.131 1.00 87.69 226 ARG A N 1
ATOM 1772 C CA . ARG A 1 226 ? 11.039 -15.603 -4.580 1.00 87.69 226 ARG A CA 1
ATOM 1773 C C . ARG A 1 226 ? 11.166 -16.950 -3.881 1.00 87.69 226 ARG A C 1
ATOM 1775 O O . ARG A 1 226 ? 12.281 -17.442 -3.753 1.00 87.69 226 ARG A O 1
ATOM 1782 N N . ALA A 1 227 ? 10.058 -17.500 -3.392 1.00 74.75 227 ALA A N 1
ATOM 1783 C CA . ALA A 1 227 ? 10.026 -18.825 -2.779 1.00 74.75 227 ALA A CA 1
ATOM 1784 C C . ALA A 1 227 ? 9.997 -19.961 -3.821 1.00 74.75 227 ALA A C 1
ATOM 1786 O O . ALA A 1 227 ? 10.299 -21.100 -3.475 1.00 74.75 227 ALA A O 1
ATOM 1787 N N . SER A 1 228 ? 9.638 -19.636 -5.069 1.00 57.88 228 SER A N 1
ATOM 1788 C CA . SER A 1 228 ? 9.617 -20.531 -6.238 1.00 57.88 228 SER A CA 1
ATOM 1789 C C . SER A 1 228 ? 10.926 -20.450 -7.016 1.00 57.88 228 SER A C 1
ATOM 1791 O O . SER A 1 228 ? 11.426 -21.484 -7.506 1.00 57.88 228 SER A O 1
#

Secondary structure (DSSP, 8-state):
----PPPP-EEETTEEEPPP--TT--TTT-BHHHHHHHHGGGB-----SSEEEEEEEEEEEEEEEEEEETTEEEEEEEEEEEEEEEEEEE-TTSBEEEEEEE-GGGHHHHHHHHHHTT-SPPP--SSPEEEEEEEE-GGG-EEEEEEEE-SSEEEEESSTTT-EEEEGGGEEEEEEEP--SS-TT-TT-EEEEEEEEEEETTEEEEEEEE-HHHHHHHHHHHHHHHH-

Radius of gyration: 20.2 Å; chains: 1; bounding box: 36×66×50 Å

Foldseek 3Di:
DPPDWDDKWKAAQQGTDDDQDPVPADAPPDFQVNCCVRQVSQFLPAPALFKTKGKMKMWDTWDWDWDDDPPDIDIDTHTDIAMKMKIFGADPRRGTHDMDIDHPQCLLVVLLVVVVVVRDDFDDQVDWDKDWWFWDDPDGHTAIWIWTAHLFWIWIGGDPQQTDIDGLVQFDDKGFDDPPPDDSRNGQWTWIKTAGNAQGSCGRITIIIDGSNVSSNNSSSSVNSVVD

pLDDT: mean 86.46, std 15.63, range [37.56, 98.38]